Protein AF-A0A958J235-F1 (afdb_monomer_lite)

Sequence (281 aa):
LAIRQQQKKDGSVFDPARFWDSVGYFYATGTADQTLTDPFLATASMPGSSAAARDLSDLRSEIPQLIPENCTACGSCWINCPESALPVTVQDVASFIKTGIADCQQRGHSVIQLQRVADPLGKVAYRIFAADELREHRTLGSLLDAAFAQLVEKMNLTDDALATLQGEFAPLSEMVRHFPIVRTKTFFDDPQQQQKNSGMMFSLTVNPSSCSACGGCVRVCPENALEMVAQNEDIIASYRRNWQFSMSLPENSIEQMSTFVTEENPISNGYLMMNRRVYHS

Structure (mmCIF, N/CA/C/O backbone):
data_AF-A0A958J235-F1
#
_entry.id   AF-A0A958J235-F1
#
loop_
_atom_site.group_PDB
_atom_site.id
_atom_site.type_symbol
_atom_site.label_atom_id
_atom_site.label_alt_id
_atom_site.label_comp_id
_atom_site.label_asym_id
_atom_site.label_entity_id
_atom_site.label_seq_id
_atom_site.pdbx_PDB_ins_code
_atom_site.Cartn_x
_atom_site.Cartn_y
_atom_site.Cartn_z
_atom_site.occupancy
_atom_site.B_iso_or_equiv
_atom_site.auth_seq_id
_atom_site.auth_comp_id
_atom_site.auth_asym_id
_atom_site.auth_atom_id
_atom_site.pdbx_PDB_model_num
ATOM 1 N N . LEU A 1 1 ? -2.983 9.165 -15.838 1.00 42.09 1 LEU A N 1
ATOM 2 C CA . LEU A 1 1 ? -3.753 9.669 -14.667 1.00 42.09 1 LEU A CA 1
ATOM 3 C C . LEU A 1 1 ? -2.869 10.382 -13.634 1.00 42.09 1 LEU A C 1
ATOM 5 O O . LEU A 1 1 ? -3.321 11.392 -13.116 1.00 42.09 1 LEU A O 1
ATOM 9 N N . ALA A 1 2 ? -1.618 9.953 -13.408 1.00 39.62 2 ALA A N 1
ATOM 10 C CA . ALA A 1 2 ? -0.684 10.597 -12.468 1.00 39.62 2 ALA A CA 1
ATOM 11 C C . ALA A 1 2 ? -0.367 12.081 -12.783 1.00 39.62 2 ALA A C 1
ATOM 13 O O . ALA A 1 2 ? -0.471 12.922 -11.897 1.00 39.62 2 ALA A O 1
ATOM 14 N N . ILE A 1 3 ? -0.100 12.437 -14.050 1.00 41.09 3 ILE A N 1
ATOM 15 C CA . ILE A 1 3 ? 0.212 13.831 -14.448 1.00 41.09 3 ILE A CA 1
ATOM 16 C C . ILE A 1 3 ? -1.006 14.770 -14.347 1.00 41.09 3 ILE A C 1
ATOM 18 O O . ILE A 1 3 ? -0.854 15.959 -14.115 1.00 41.09 3 ILE A O 1
ATOM 22 N N . ARG A 1 4 ? -2.242 14.255 -14.445 1.00 41.81 4 ARG A N 1
ATOM 23 C CA . ARG A 1 4 ? -3.449 15.097 -14.303 1.00 41.81 4 ARG A CA 1
ATOM 24 C C . ARG A 1 4 ? -3.718 15.535 -12.862 1.00 41.81 4 ARG A C 1
ATOM 26 O O . ARG A 1 4 ? -4.418 16.520 -12.665 1.00 41.81 4 ARG A O 1
ATOM 33 N N . GLN A 1 5 ? -3.219 14.789 -11.876 1.00 43.72 5 GLN A N 1
ATOM 34 C CA . GLN A 1 5 ? -3.417 15.094 -10.454 1.00 43.72 5 GLN A CA 1
ATOM 35 C C . GLN A 1 5 ? -2.252 15.893 -9.856 1.00 43.72 5 GLN A C 1
ATOM 37 O O . GLN A 1 5 ? -2.429 16.554 -8.834 1.00 43.72 5 GLN A O 1
ATOM 42 N N . GLN A 1 6 ? -1.084 15.882 -10.502 1.00 47.59 6 GLN A N 1
ATOM 43 C CA . GLN A 1 6 ? 0.067 16.680 -10.108 1.00 47.59 6 GLN A CA 1
ATOM 44 C C . GLN A 1 6 ? 0.222 17.900 -11.026 1.00 47.59 6 GLN A C 1
ATOM 46 O O . GLN A 1 6 ? 0.601 17.774 -12.180 1.00 47.59 6 GLN A O 1
ATOM 51 N N . GLN A 1 7 ? 0.024 19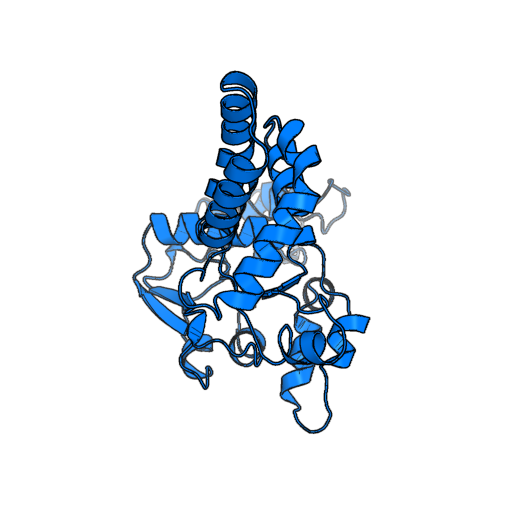.074 -10.423 1.00 50.25 7 GLN A N 1
ATOM 52 C CA . GLN A 1 7 ? 0.548 20.394 -10.804 1.00 50.25 7 GLN A CA 1
ATOM 53 C C . GLN A 1 7 ? -0.375 21.371 -11.553 1.00 50.25 7 GLN A C 1
ATOM 55 O O . GLN A 1 7 ? -0.928 21.129 -12.622 1.00 50.25 7 GLN A O 1
ATOM 60 N N . LYS A 1 8 ? -0.471 22.561 -10.940 1.00 49.56 8 LYS A N 1
ATOM 61 C CA . LYS A 1 8 ? -0.810 23.827 -11.592 1.00 49.56 8 LYS A CA 1
ATOM 62 C C . LYS A 1 8 ? 0.216 24.082 -12.696 1.00 49.56 8 LYS A C 1
ATOM 64 O O . LYS A 1 8 ? 1.406 23.965 -12.426 1.00 49.56 8 LYS A O 1
ATOM 69 N N . LYS A 1 9 ? -0.245 24.510 -13.874 1.00 55.16 9 LYS A N 1
ATOM 70 C CA . LYS A 1 9 ? 0.624 25.055 -14.925 1.00 55.16 9 LYS A CA 1
ATOM 71 C C . LYS A 1 9 ? 1.450 26.195 -14.332 1.00 55.16 9 LYS A C 1
ATOM 73 O O . LYS A 1 9 ? 0.879 27.217 -13.950 1.00 55.16 9 LYS A O 1
ATOM 78 N N . ASP A 1 10 ? 2.758 26.011 -14.217 1.00 62.66 10 ASP A N 1
ATOM 79 C CA . ASP A 1 10 ? 3.676 27.077 -13.804 1.00 62.66 10 ASP A CA 1
ATOM 80 C C . ASP A 1 10 ? 4.140 27.916 -15.007 1.00 62.66 10 ASP A C 1
ATOM 82 O O . ASP A 1 10 ? 4.728 28.983 -14.834 1.00 62.66 10 ASP A O 1
ATOM 86 N N . GLY A 1 11 ? 3.821 27.461 -16.228 1.00 61.00 11 GLY A N 1
ATOM 87 C CA . GLY A 1 11 ? 4.183 28.122 -17.479 1.00 61.00 11 GLY A CA 1
ATOM 88 C C . GLY A 1 11 ? 5.669 28.006 -17.818 1.00 61.00 11 GLY A C 1
ATOM 89 O O . GLY A 1 11 ? 6.125 28.649 -18.766 1.00 61.00 11 GLY A O 1
ATOM 90 N N . SER A 1 12 ? 6.425 27.209 -17.061 1.00 68.44 12 SER A N 1
ATOM 91 C CA . SER A 1 12 ? 7.841 26.992 -17.292 1.00 68.44 12 SER A CA 1
ATOM 92 C C . SER A 1 12 ? 8.077 26.083 -18.496 1.00 68.44 12 SER A C 1
ATOM 94 O O . SER A 1 12 ? 7.211 25.356 -18.988 1.00 68.44 12 SER A O 1
ATOM 96 N N . VAL A 1 13 ? 9.317 26.116 -18.969 1.00 63.47 13 VAL A N 1
ATOM 97 C CA . VAL A 1 13 ? 9.824 25.218 -20.007 1.00 63.47 13 VAL A CA 1
ATOM 98 C C . VAL A 1 13 ? 9.806 23.755 -19.516 1.00 63.47 13 VAL A C 1
ATOM 100 O O . VAL A 1 13 ? 9.759 22.846 -20.321 1.00 63.47 13 VAL A O 1
ATOM 103 N N . PHE A 1 14 ? 9.745 23.477 -18.214 1.00 72.38 14 PHE A N 1
ATOM 104 C CA . PHE A 1 14 ? 9.707 22.102 -17.698 1.00 72.38 14 PHE A CA 1
ATOM 105 C C . PHE A 1 14 ? 8.332 21.687 -17.162 1.00 72.38 14 PHE A C 1
ATOM 107 O O . PHE A 1 14 ? 8.253 20.693 -16.448 1.00 72.38 14 PHE A O 1
ATOM 114 N N . ASP A 1 15 ? 7.263 22.407 -17.532 1.00 76.31 15 ASP A N 1
ATOM 115 C CA . ASP A 1 15 ? 5.878 22.111 -17.145 1.00 76.31 15 ASP A CA 1
ATOM 116 C C . ASP A 1 15 ? 5.443 20.712 -17.654 1.00 76.31 15 ASP A C 1
ATOM 118 O O . ASP A 1 15 ? 5.223 20.527 -18.863 1.00 76.31 15 ASP A O 1
ATOM 122 N N . PRO A 1 16 ? 5.277 19.711 -16.763 1.00 75.75 16 PRO A N 1
ATOM 123 C CA . PRO A 1 16 ? 4.903 18.353 -17.155 1.00 75.75 16 PRO A CA 1
ATOM 124 C C . PRO A 1 16 ? 3.489 18.263 -17.737 1.00 75.75 16 PRO A C 1
ATOM 126 O O . PRO A 1 16 ? 3.231 17.405 -18.584 1.00 75.75 16 PRO A O 1
ATOM 129 N N . ALA A 1 17 ? 2.571 19.142 -17.315 1.00 78.06 17 ALA A N 1
ATOM 130 C CA . ALA A 1 17 ? 1.205 19.169 -17.826 1.00 78.06 17 ALA A CA 1
ATOM 131 C C . ALA A 1 17 ? 1.185 19.665 -19.275 1.00 78.06 17 ALA A C 1
ATOM 133 O O . ALA A 1 17 ? 0.523 19.066 -20.123 1.00 78.06 17 ALA A O 1
ATOM 134 N N . ARG A 1 18 ? 1.974 20.704 -19.587 1.00 79.50 18 ARG A N 1
ATOM 135 C CA . ARG A 1 18 ? 2.175 21.139 -20.976 1.00 79.50 18 ARG A CA 1
ATOM 136 C C . ARG A 1 18 ? 2.777 20.016 -21.821 1.00 79.50 18 ARG A C 1
ATOM 138 O O . ARG A 1 18 ? 2.236 19.731 -22.884 1.00 79.50 18 ARG A O 1
ATOM 145 N N . PHE A 1 19 ? 3.871 19.398 -21.364 1.00 82.12 19 PHE A N 1
ATOM 146 C CA . PHE A 1 19 ? 4.532 18.310 -22.096 1.00 82.12 19 PHE A CA 1
ATOM 147 C C . PHE A 1 19 ? 3.576 17.153 -22.393 1.00 82.12 19 PHE A C 1
ATOM 149 O O . PHE A 1 19 ? 3.593 16.594 -23.490 1.00 82.12 19 PHE A O 1
ATOM 156 N N . TRP A 1 20 ? 2.724 16.792 -21.431 1.00 83.81 20 TRP A N 1
ATOM 157 C CA . TRP A 1 20 ? 1.728 15.749 -21.633 1.00 83.81 20 TRP A CA 1
ATOM 158 C C . TRP A 1 20 ? 0.718 16.120 -22.721 1.00 83.81 20 TRP A C 1
ATOM 160 O O . TRP A 1 20 ? 0.468 15.309 -23.608 1.00 83.81 20 TRP A O 1
ATOM 170 N N . ASP A 1 21 ? 0.183 17.340 -22.689 1.00 83.06 21 ASP A N 1
ATOM 171 C CA . ASP A 1 21 ? -0.810 17.798 -23.664 1.00 83.06 21 ASP A CA 1
ATOM 172 C C . ASP A 1 21 ? -0.223 17.949 -25.082 1.00 83.06 21 ASP A C 1
ATOM 174 O O . ASP A 1 21 ? -0.936 17.732 -26.060 1.00 83.06 21 ASP A O 1
ATOM 178 N N . SER A 1 22 ? 1.060 18.314 -25.216 1.00 81.25 22 SER A N 1
ATOM 179 C CA . SER A 1 22 ? 1.685 18.575 -26.521 1.00 81.25 22 SER A CA 1
ATOM 180 C C . SER A 1 22 ? 2.449 17.396 -27.119 1.00 81.25 22 SER A C 1
ATOM 182 O O . SER A 1 22 ? 2.531 17.319 -28.339 1.00 81.25 22 SER A O 1
ATOM 184 N N . VAL A 1 23 ? 3.011 16.499 -26.301 1.00 85.19 23 VAL A N 1
ATOM 185 C CA . VAL A 1 23 ? 3.867 15.382 -26.748 1.00 85.19 23 VAL A CA 1
ATOM 186 C C . VAL A 1 23 ? 3.408 14.058 -26.137 1.00 85.19 23 VAL A C 1
ATOM 188 O O . VAL A 1 23 ? 3.125 13.104 -26.859 1.00 85.19 23 VAL A O 1
ATOM 191 N N . GLY A 1 24 ? 3.308 13.987 -24.806 1.00 85.06 24 GLY A N 1
ATOM 192 C CA . GLY A 1 24 ? 3.089 12.727 -24.086 1.00 85.06 24 GLY A CA 1
ATOM 193 C C . GLY A 1 24 ? 1.808 11.990 -24.487 1.00 85.06 24 GLY A C 1
ATOM 194 O O . GLY A 1 24 ? 1.837 10.773 -24.669 1.00 85.06 24 GLY A O 1
ATOM 195 N N . TYR A 1 25 ? 0.709 12.720 -24.692 1.00 86.88 25 TYR A N 1
ATOM 196 C CA . TYR A 1 25 ? -0.569 12.168 -25.138 1.00 86.88 25 TYR A CA 1
ATOM 197 C C . TYR A 1 25 ? -0.441 11.454 -26.486 1.00 86.88 25 TYR A C 1
ATOM 199 O O . TYR A 1 25 ? -0.826 10.293 -26.585 1.00 86.88 25 TYR A O 1
ATOM 207 N N . PHE A 1 26 ? 0.164 12.102 -27.487 1.00 88.81 26 PHE A N 1
ATOM 208 C CA . PHE A 1 26 ? 0.307 11.545 -28.834 1.00 88.81 26 PHE A CA 1
ATOM 209 C C . PHE A 1 26 ? 1.171 10.282 -28.858 1.00 88.81 26 PHE A C 1
ATOM 211 O O . PHE A 1 26 ? 0.863 9.336 -29.580 1.00 88.81 26 PHE A O 1
ATOM 218 N N . TYR A 1 27 ? 2.222 10.228 -28.035 1.00 86.12 27 TYR A N 1
ATOM 219 C CA . TYR A 1 27 ? 3.007 9.006 -27.853 1.00 86.12 27 TYR A CA 1
ATOM 220 C C . TYR A 1 27 ? 2.188 7.898 -27.184 1.00 86.12 27 TYR A C 1
ATOM 222 O O . TYR A 1 27 ? 2.224 6.755 -27.636 1.00 86.12 27 TYR A O 1
ATOM 230 N N . ALA A 1 28 ? 1.426 8.226 -26.139 1.00 83.44 28 ALA A N 1
ATOM 231 C CA . ALA A 1 28 ? 0.604 7.258 -25.419 1.00 83.44 28 ALA A CA 1
ATOM 232 C C . ALA A 1 28 ? -0.548 6.692 -26.270 1.00 83.44 28 ALA A C 1
ATOM 234 O O . ALA A 1 28 ? -0.940 5.546 -26.073 1.00 83.44 28 ALA A O 1
ATOM 235 N N . THR A 1 29 ? -1.076 7.466 -27.222 1.00 87.19 29 THR A N 1
ATOM 236 C CA . THR A 1 29 ? -2.149 7.039 -28.137 1.00 87.19 29 THR A CA 1
ATOM 237 C C . THR A 1 29 ? -1.646 6.462 -29.460 1.00 87.19 29 THR A C 1
ATOM 239 O O . THR A 1 29 ? -2.461 6.099 -30.304 1.00 87.19 29 THR A O 1
ATOM 242 N N . GLY A 1 30 ? -0.327 6.365 -29.666 1.00 87.00 30 GLY A N 1
ATOM 243 C CA . GLY A 1 30 ? 0.259 5.824 -30.899 1.00 87.00 30 GLY A CA 1
ATOM 244 C C . GLY A 1 30 ? 0.139 6.744 -32.122 1.00 87.00 30 GLY A C 1
ATOM 245 O O . GLY A 1 30 ? 0.273 6.277 -33.247 1.00 87.00 30 GLY A O 1
ATOM 246 N N . THR A 1 31 ? -0.094 8.040 -31.914 1.00 90.62 31 THR A N 1
ATOM 247 C CA . THR A 1 31 ? -0.263 9.077 -32.950 1.00 90.62 31 THR A CA 1
ATOM 248 C C . THR A 1 31 ? 0.874 10.100 -32.900 1.00 90.62 31 THR A C 1
ATOM 250 O O . THR A 1 31 ? 0.657 11.304 -33.030 1.00 90.62 31 THR A O 1
ATOM 253 N N . ALA A 1 32 ? 2.098 9.638 -32.625 1.00 87.44 32 ALA A N 1
ATOM 254 C CA . ALA A 1 32 ? 3.270 10.497 -32.433 1.00 87.44 32 ALA A CA 1
ATOM 255 C C . ALA A 1 32 ? 3.645 11.306 -33.692 1.00 87.44 32 ALA A C 1
ATOM 257 O O . ALA A 1 32 ? 4.274 12.356 -33.581 1.00 87.44 32 ALA A O 1
ATOM 258 N N . ASP A 1 33 ? 3.222 10.866 -34.877 1.00 88.88 33 ASP A N 1
ATOM 259 C CA . ASP A 1 33 ? 3.345 11.587 -36.149 1.00 88.88 33 ASP A CA 1
ATOM 260 C C . ASP A 1 33 ? 2.529 12.891 -36.190 1.00 88.88 33 ASP A C 1
ATOM 262 O O . ASP A 1 33 ? 2.849 13.796 -36.956 1.00 88.88 33 ASP A O 1
ATOM 266 N N . GLN A 1 34 ? 1.511 13.013 -35.332 1.00 88.12 34 GLN A N 1
ATOM 267 C CA . GLN A 1 34 ? 0.681 14.213 -35.194 1.00 88.12 34 GLN A CA 1
ATOM 268 C C . GLN A 1 34 ? 1.279 15.252 -34.239 1.00 88.12 34 GLN A C 1
ATOM 270 O O . GLN A 1 34 ? 0.689 16.315 -34.030 1.00 88.12 34 GLN A O 1
ATOM 275 N N . THR A 1 35 ? 2.438 14.961 -33.643 1.00 85.25 35 THR A N 1
ATOM 276 C CA . THR A 1 35 ? 3.081 15.883 -32.709 1.00 85.25 35 THR A CA 1
ATOM 277 C C . THR A 1 35 ? 3.539 17.136 -33.450 1.00 85.25 35 THR A C 1
ATOM 279 O O . THR A 1 35 ? 4.277 17.065 -34.434 1.00 85.25 35 THR A O 1
ATOM 282 N N . LEU A 1 36 ? 3.098 18.303 -32.981 1.00 82.69 36 LEU A N 1
ATOM 283 C CA . LEU A 1 36 ? 3.479 19.578 -33.580 1.00 82.69 36 LEU A CA 1
ATOM 284 C C . LEU A 1 36 ? 4.971 19.848 -33.381 1.00 82.69 36 LEU A C 1
ATOM 286 O O . LEU A 1 36 ? 5.581 19.387 -32.415 1.00 82.69 36 LEU A O 1
ATOM 290 N N . THR A 1 37 ? 5.551 20.656 -34.271 1.00 81.31 37 THR A N 1
ATOM 291 C CA . THR A 1 37 ? 6.882 21.216 -34.036 1.00 81.31 37 THR A CA 1
ATOM 292 C C . THR A 1 37 ? 6.850 22.006 -32.735 1.00 81.31 37 THR A C 1
ATOM 294 O O . THR A 1 37 ? 6.221 23.059 -32.642 1.00 81.31 37 THR A O 1
ATOM 297 N N . ASP A 1 38 ? 7.525 21.475 -31.728 1.00 76.44 38 ASP A N 1
ATOM 298 C CA . ASP A 1 38 ? 7.600 22.054 -30.400 1.00 76.44 38 ASP A CA 1
ATOM 299 C C . ASP A 1 38 ? 9.085 22.253 -30.024 1.00 76.44 38 ASP A C 1
ATOM 301 O O . ASP A 1 38 ? 9.931 21.427 -30.392 1.00 76.44 38 ASP A O 1
ATOM 305 N N . PRO A 1 39 ? 9.437 23.353 -29.323 1.00 75.25 39 PRO A N 1
ATOM 306 C CA . PRO A 1 39 ? 10.814 23.633 -28.924 1.00 75.25 39 PRO A CA 1
ATOM 307 C C . PRO A 1 39 ? 11.516 22.480 -28.190 1.00 75.25 39 PRO A C 1
ATOM 309 O O . PRO A 1 39 ? 12.710 22.302 -28.393 1.00 75.25 39 PRO A O 1
ATOM 312 N N . PHE A 1 40 ? 10.802 21.670 -27.402 1.00 75.00 40 PHE A N 1
ATOM 313 C CA . PHE A 1 40 ? 11.339 20.515 -26.675 1.00 75.00 40 PHE A CA 1
ATOM 314 C C . PHE A 1 40 ? 11.786 19.396 -27.596 1.00 75.00 40 PHE A C 1
ATOM 316 O O . PHE A 1 40 ? 12.852 18.818 -27.390 1.00 75.00 40 PHE A O 1
ATOM 323 N N . LEU A 1 41 ? 10.992 19.111 -28.629 1.00 77.25 41 LEU A N 1
ATOM 324 C CA . LEU A 1 41 ? 11.370 18.144 -29.655 1.00 77.25 41 LEU A CA 1
ATOM 325 C C . LEU A 1 41 ? 12.569 18.651 -30.457 1.00 77.25 41 LEU A C 1
ATOM 327 O O . LEU A 1 41 ? 13.479 17.877 -30.745 1.00 77.25 41 LEU A O 1
ATOM 331 N N . ALA A 1 42 ? 12.607 19.952 -30.762 1.00 82.69 42 ALA A N 1
ATOM 332 C CA . ALA A 1 42 ? 13.721 20.564 -31.483 1.00 82.69 42 ALA A CA 1
ATOM 333 C C . ALA A 1 42 ? 15.036 20.553 -30.679 1.00 82.69 42 ALA A C 1
ATOM 335 O O . ALA A 1 42 ? 16.108 20.429 -31.269 1.00 82.69 42 ALA A O 1
ATOM 336 N N . THR A 1 43 ? 14.971 20.662 -29.348 1.00 84.50 43 THR A N 1
ATOM 337 C CA . THR A 1 43 ? 16.145 20.663 -28.455 1.00 84.50 43 THR A CA 1
ATOM 338 C C . THR A 1 43 ? 16.383 19.332 -27.738 1.00 84.50 43 THR A C 1
ATOM 340 O O . THR A 1 43 ? 17.232 19.274 -26.848 1.00 84.50 43 THR A O 1
ATOM 343 N N . ALA A 1 44 ? 15.635 18.277 -28.079 1.00 83.44 44 ALA A N 1
ATOM 344 C CA . ALA A 1 44 ? 15.664 16.973 -27.407 1.00 83.44 44 ALA A CA 1
ATOM 345 C C . ALA A 1 44 ? 15.578 17.067 -25.865 1.00 83.44 44 ALA A C 1
ATOM 347 O O . ALA A 1 44 ? 16.239 16.330 -25.135 1.00 83.44 44 ALA A O 1
ATOM 348 N N . SER A 1 45 ? 14.787 18.015 -25.359 1.00 81.94 45 SER A N 1
ATOM 349 C CA . SER A 1 45 ? 14.619 18.271 -23.926 1.00 81.94 45 SER A CA 1
ATOM 350 C C . SER A 1 45 ? 13.348 17.595 -23.407 1.00 81.94 45 SER A C 1
ATOM 352 O O . SER A 1 45 ? 12.310 17.661 -24.057 1.00 81.94 45 SER A O 1
ATOM 354 N N . MET A 1 46 ? 13.399 16.968 -22.228 1.00 81.38 46 MET A N 1
ATOM 355 C CA . MET A 1 46 ? 12.225 16.367 -21.578 1.00 81.38 46 MET A CA 1
ATOM 356 C C . MET A 1 46 ? 12.117 16.825 -20.122 1.00 81.38 46 MET A C 1
ATOM 358 O O . MET A 1 46 ? 13.148 16.945 -19.455 1.00 81.38 46 MET A O 1
ATOM 362 N N . PRO A 1 47 ? 10.899 17.058 -19.600 1.00 81.75 47 PRO A N 1
ATOM 363 C CA . PRO A 1 47 ? 10.729 17.353 -18.189 1.00 81.75 47 PRO A CA 1
ATOM 364 C C . PRO A 1 47 ? 11.081 16.130 -17.336 1.00 81.75 47 PRO A C 1
ATOM 366 O O . PRO A 1 47 ? 10.863 14.973 -17.730 1.00 81.75 47 PRO A O 1
ATOM 369 N N . GLY A 1 48 ? 11.596 16.407 -16.137 1.00 81.06 48 GLY A N 1
ATOM 370 C CA . GLY A 1 48 ? 11.739 15.401 -15.090 1.00 81.06 48 GLY A CA 1
ATOM 371 C C . GLY A 1 48 ? 10.400 14.716 -14.806 1.00 81.06 48 GLY A C 1
ATOM 372 O O . GLY A 1 48 ? 9.333 15.293 -15.016 1.00 81.06 48 GLY A O 1
ATOM 373 N N . SER A 1 49 ? 10.453 13.459 -14.368 1.00 78.06 49 SER A N 1
ATOM 374 C CA . SER A 1 49 ? 9.266 12.643 -14.055 1.00 78.06 49 SER A CA 1
ATOM 375 C C . SER A 1 49 ? 8.335 12.321 -15.237 1.00 78.06 49 SER A C 1
ATOM 377 O O . SER A 1 49 ? 7.287 11.714 -15.029 1.00 78.06 49 SER A O 1
ATOM 379 N N . SER A 1 50 ? 8.714 12.621 -16.485 1.00 79.81 50 SER A N 1
ATOM 380 C CA . SER A 1 50 ? 7.941 12.257 -17.691 1.00 79.81 50 SER A CA 1
ATOM 381 C C . SER A 1 50 ? 7.651 10.751 -17.810 1.00 79.81 50 SER A C 1
ATOM 383 O O . SER A 1 50 ? 6.594 10.362 -18.310 1.00 79.81 50 SER A O 1
ATOM 385 N N . ALA A 1 51 ? 8.528 9.893 -17.274 1.00 82.38 51 ALA A N 1
ATOM 386 C CA . ALA A 1 51 ? 8.322 8.444 -17.214 1.00 82.38 51 ALA A CA 1
ATOM 387 C C . ALA A 1 51 ? 7.097 8.024 -16.375 1.00 82.38 51 ALA A C 1
ATOM 389 O O . ALA A 1 51 ? 6.516 6.975 -16.642 1.00 82.38 51 ALA A O 1
ATOM 390 N N . ALA A 1 52 ? 6.643 8.849 -15.420 1.00 79.25 52 ALA A N 1
ATOM 391 C CA . ALA A 1 52 ? 5.481 8.559 -14.570 1.00 79.25 52 ALA A CA 1
ATOM 392 C C . ALA A 1 52 ? 4.154 8.468 -15.349 1.00 79.25 52 ALA A C 1
ATOM 394 O O . ALA A 1 52 ? 3.138 8.017 -14.818 1.00 79.25 52 ALA A O 1
ATOM 395 N N . ALA A 1 53 ? 4.145 8.927 -16.601 1.00 77.00 53 ALA A N 1
ATOM 396 C CA . ALA A 1 53 ? 2.989 8.858 -17.482 1.00 77.00 53 ALA A CA 1
ATOM 397 C C . ALA A 1 53 ? 2.860 7.522 -18.225 1.00 77.00 53 ALA A C 1
ATOM 399 O O . ALA A 1 53 ? 1.798 7.235 -18.779 1.00 77.00 53 ALA A O 1
ATOM 400 N N . ARG A 1 54 ? 3.938 6.733 -18.269 1.00 83.56 54 ARG A N 1
ATOM 401 C CA . ARG A 1 54 ? 3.973 5.457 -18.975 1.00 83.56 54 ARG A CA 1
ATOM 402 C C . ARG A 1 54 ? 3.234 4.402 -18.156 1.00 83.56 54 ARG A C 1
ATOM 404 O O . ARG A 1 54 ? 3.501 4.244 -16.970 1.00 83.56 54 ARG A O 1
ATOM 411 N N . ASP A 1 55 ? 2.324 3.680 -18.803 1.00 88.69 55 ASP A N 1
ATOM 412 C CA . ASP A 1 55 ? 1.644 2.530 -18.212 1.00 88.69 55 ASP A CA 1
ATOM 413 C C . ASP A 1 55 ? 2.212 1.239 -18.821 1.00 88.69 55 ASP A C 1
ATOM 415 O O . ASP A 1 55 ? 2.108 1.010 -20.024 1.00 88.69 55 ASP A O 1
ATOM 419 N N . LEU A 1 56 ? 2.872 0.423 -17.998 1.00 91.31 56 LEU A N 1
ATOM 420 C CA . LEU A 1 56 ? 3.439 -0.871 -18.380 1.00 91.31 56 LEU A CA 1
ATOM 421 C C . LEU A 1 56 ? 2.450 -2.030 -18.215 1.00 91.31 56 LEU A C 1
ATOM 423 O O . LEU A 1 56 ? 2.796 -3.156 -18.571 1.00 91.31 56 LEU A O 1
ATOM 427 N N . SER A 1 57 ? 1.251 -1.798 -17.667 1.00 91.12 57 SER A N 1
ATOM 428 C CA . SER A 1 57 ? 0.304 -2.882 -17.377 1.00 91.12 57 SER A CA 1
ATOM 429 C C . SER A 1 57 ? -0.084 -3.678 -18.623 1.00 91.12 57 SER A C 1
ATOM 431 O O . SER A 1 57 ? -0.192 -4.897 -18.531 1.00 91.12 57 SER A O 1
ATOM 433 N N . ASP A 1 58 ? -0.146 -3.045 -19.794 1.00 89.19 58 ASP A N 1
ATOM 434 C CA . ASP A 1 58 ? -0.481 -3.711 -21.060 1.00 89.19 58 ASP A CA 1
ATOM 435 C C . ASP A 1 58 ? 0.698 -4.484 -21.693 1.00 89.19 58 ASP A C 1
ATOM 437 O O . ASP A 1 58 ? 0.516 -5.201 -22.674 1.00 89.19 58 ASP A O 1
ATOM 441 N N . LEU A 1 59 ? 1.920 -4.357 -21.156 1.00 91.00 59 LEU A N 1
ATOM 442 C CA . LEU A 1 59 ? 3.146 -4.922 -21.749 1.00 91.00 59 LEU A CA 1
ATOM 443 C C . LEU A 1 59 ? 3.605 -6.243 -21.118 1.00 91.00 59 LEU A C 1
ATOM 445 O O . LEU A 1 59 ? 4.642 -6.785 -21.500 1.00 91.00 59 LEU A O 1
ATOM 449 N N . ARG A 1 60 ? 2.869 -6.754 -20.132 1.00 93.94 60 ARG A N 1
ATOM 450 C CA . ARG A 1 60 ? 3.221 -7.965 -19.378 1.00 93.94 60 ARG A CA 1
ATOM 451 C C . ARG A 1 60 ? 2.028 -8.913 -19.279 1.00 93.94 60 ARG A C 1
ATOM 453 O O . ARG A 1 60 ? 0.936 -8.605 -19.740 1.00 93.94 60 ARG A O 1
ATOM 460 N N . SER A 1 61 ? 2.232 -10.092 -18.704 1.00 94.56 61 SER A N 1
ATOM 461 C CA . SER A 1 61 ? 1.157 -11.077 -18.472 1.00 94.56 61 SER A CA 1
ATOM 462 C C . SER A 1 61 ? 1.053 -11.505 -17.011 1.00 94.56 61 SER A C 1
ATOM 464 O O . SER A 1 61 ? 0.067 -12.120 -16.619 1.00 94.56 61 SER A O 1
ATOM 466 N N . GLU A 1 62 ? 2.032 -11.131 -16.193 1.00 97.06 62 GLU A N 1
ATOM 467 C CA . GLU A 1 62 ? 2.090 -11.460 -14.774 1.00 97.06 62 GLU A CA 1
ATOM 468 C C . GLU A 1 62 ? 2.346 -10.202 -13.939 1.00 97.06 62 GLU A C 1
ATOM 470 O O . GLU A 1 62 ? 2.749 -9.153 -14.457 1.00 97.06 62 GLU A O 1
ATOM 475 N N . ILE A 1 63 ? 2.093 -10.294 -12.639 1.00 97.06 63 ILE A N 1
ATOM 476 C CA . ILE A 1 63 ? 2.359 -9.246 -11.655 1.00 97.06 63 ILE A CA 1
ATOM 477 C C . ILE A 1 63 ? 2.697 -9.890 -10.305 1.00 97.06 63 ILE A C 1
ATOM 479 O O . ILE A 1 63 ? 2.134 -10.940 -9.997 1.00 97.06 63 ILE A O 1
ATOM 483 N N . PRO A 1 64 ? 3.606 -9.321 -9.493 1.00 97.50 64 PRO A N 1
ATOM 484 C CA . PRO A 1 64 ? 3.842 -9.849 -8.157 1.00 97.50 64 PRO A CA 1
ATOM 485 C C . PRO A 1 64 ? 2.627 -9.608 -7.251 1.00 97.50 64 PRO A C 1
ATOM 487 O O . PRO A 1 64 ? 2.088 -8.503 -7.224 1.00 97.50 64 PRO A O 1
ATOM 490 N N . GLN A 1 65 ? 2.246 -10.618 -6.476 1.00 96.69 65 GLN A N 1
ATOM 491 C CA . GLN A 1 65 ? 1.224 -10.565 -5.439 1.00 96.69 65 GLN A CA 1
ATOM 492 C C . GLN A 1 65 ? 1.856 -10.783 -4.067 1.00 96.69 65 GLN A C 1
ATOM 494 O O . GLN A 1 65 ? 2.657 -11.695 -3.885 1.00 96.69 65 GLN A O 1
ATOM 499 N N . LEU A 1 66 ? 1.497 -9.928 -3.105 1.00 97.06 66 LEU A N 1
ATOM 500 C CA . LEU A 1 66 ? 1.923 -10.050 -1.712 1.00 97.06 66 LEU A CA 1
ATOM 501 C C . LEU A 1 66 ? 1.125 -11.144 -0.996 1.00 97.06 66 LEU A C 1
ATOM 503 O O . LEU A 1 66 ? -0.102 -11.168 -1.087 1.00 97.06 66 LEU A O 1
ATOM 507 N N . ILE 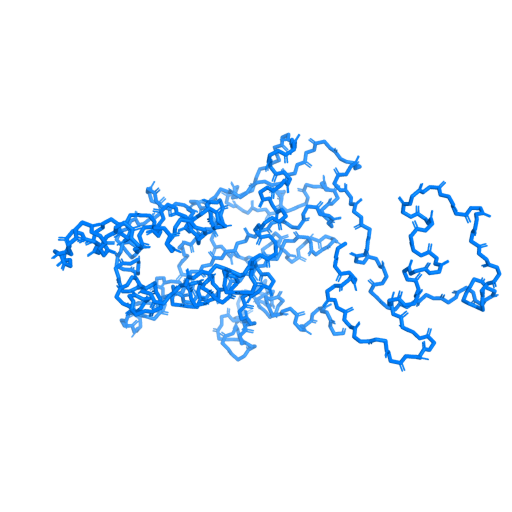A 1 67 ? 1.837 -11.960 -0.223 1.00 95.88 67 ILE A N 1
ATOM 508 C CA . ILE A 1 67 ? 1.324 -12.909 0.767 1.00 95.88 67 ILE A CA 1
ATOM 509 C C . ILE A 1 67 ? 1.603 -12.295 2.152 1.00 95.88 67 ILE A C 1
ATOM 511 O O . ILE A 1 67 ? 2.746 -12.355 2.623 1.00 95.88 67 ILE A O 1
ATOM 515 N N . PRO A 1 68 ? 0.620 -11.617 2.779 1.00 95.31 68 PRO A N 1
ATOM 516 C CA . PRO A 1 68 ? 0.844 -10.820 3.987 1.00 95.31 68 PRO A CA 1
ATOM 517 C C . PRO A 1 68 ? 1.427 -11.603 5.166 1.00 95.31 68 PRO A C 1
ATOM 519 O O . PRO A 1 68 ? 2.226 -11.054 5.917 1.00 95.31 68 PRO A O 1
ATOM 522 N N . GLU A 1 69 ? 1.088 -12.883 5.296 1.00 93.00 69 GLU A N 1
ATOM 523 C CA . GLU A 1 69 ? 1.478 -13.753 6.417 1.00 93.00 69 GLU A CA 1
ATOM 524 C C . GLU A 1 69 ? 2.985 -13.991 6.467 1.00 93.00 69 GLU A C 1
ATOM 526 O O . GLU A 1 69 ? 3.568 -14.125 7.539 1.00 93.00 69 GLU A O 1
ATOM 531 N N . ASN A 1 70 ? 3.612 -14.033 5.295 1.00 95.44 70 ASN A N 1
ATOM 532 C CA . ASN A 1 70 ? 5.035 -14.309 5.150 1.00 95.44 70 ASN A CA 1
ATOM 533 C C . ASN A 1 70 ? 5.870 -13.021 5.216 1.00 95.44 70 ASN A C 1
ATOM 535 O O . ASN A 1 70 ? 7.098 -13.060 5.270 1.00 95.44 70 ASN A O 1
ATOM 539 N N . CYS A 1 71 ? 5.239 -11.847 5.138 1.00 96.00 71 CYS A N 1
ATOM 540 C CA . CYS A 1 71 ? 5.958 -10.594 4.979 1.00 96.00 71 CYS A CA 1
ATOM 541 C C . CYS A 1 71 ? 6.543 -10.105 6.311 1.00 96.00 71 CYS A C 1
ATOM 543 O O . CYS A 1 71 ? 5.828 -9.707 7.223 1.00 96.00 71 CYS A O 1
ATOM 545 N N . THR A 1 72 ? 7.871 -10.032 6.391 1.00 94.44 72 THR A N 1
ATOM 546 C CA . THR A 1 72 ? 8.591 -9.488 7.559 1.00 94.44 72 THR A CA 1
ATOM 547 C C . THR A 1 72 ? 8.899 -7.994 7.449 1.00 94.44 72 THR A C 1
ATOM 549 O O . THR A 1 72 ? 9.462 -7.417 8.374 1.00 94.44 72 THR A O 1
ATOM 552 N N . ALA A 1 73 ? 8.551 -7.369 6.317 1.00 94.75 73 ALA A N 1
ATOM 553 C CA . ALA A 1 73 ? 8.940 -6.009 5.941 1.00 94.75 73 ALA A CA 1
ATOM 554 C C . ALA A 1 73 ? 10.458 -5.739 6.001 1.00 94.75 73 ALA A C 1
ATOM 556 O O . ALA A 1 73 ? 10.886 -4.645 6.347 1.00 94.75 73 ALA A O 1
ATOM 557 N N . CYS A 1 74 ? 11.279 -6.714 5.598 1.00 93.38 74 CYS A N 1
ATOM 558 C CA . CYS A 1 74 ? 12.745 -6.611 5.615 1.00 93.38 74 CYS A CA 1
ATOM 559 C C . CYS A 1 74 ? 13.357 -5.614 4.610 1.00 93.38 74 CYS A C 1
ATOM 561 O O . CYS A 1 74 ? 14.542 -5.302 4.692 1.00 93.38 74 CYS A O 1
ATOM 563 N N . GLY A 1 75 ? 12.591 -5.160 3.618 1.00 92.94 75 GLY A N 1
ATOM 564 C CA . GLY A 1 75 ? 13.037 -4.186 2.622 1.00 92.94 75 GLY A CA 1
ATOM 565 C C . GLY A 1 75 ? 13.649 -4.724 1.341 1.00 92.94 75 GLY A C 1
ATOM 566 O O . GLY A 1 75 ? 13.671 -4.006 0.342 1.00 92.94 75 GLY A O 1
ATOM 567 N N . SER A 1 76 ? 14.060 -5.991 1.295 1.00 93.88 76 SER A N 1
ATOM 568 C CA . SER A 1 76 ? 14.776 -6.547 0.140 1.00 93.88 76 SER A CA 1
ATOM 569 C C . SER A 1 76 ? 14.042 -6.351 -1.191 1.00 93.88 76 SER A C 1
ATOM 571 O O . SER A 1 76 ? 14.677 -6.027 -2.193 1.00 93.88 76 SER A O 1
ATOM 573 N N . CYS A 1 77 ? 12.716 -6.505 -1.222 1.00 95.19 77 CYS A N 1
ATOM 574 C CA . CYS A 1 77 ? 11.943 -6.442 -2.461 1.00 95.19 77 CYS A CA 1
ATOM 575 C C . CYS A 1 77 ? 11.814 -5.029 -3.049 1.00 95.19 77 CYS A C 1
ATOM 577 O O . CYS A 1 77 ? 11.985 -4.881 -4.259 1.00 95.19 77 CYS A O 1
ATOM 579 N N . TRP A 1 78 ? 11.539 -3.999 -2.239 1.00 92.44 78 TRP A N 1
ATOM 580 C CA . TRP A 1 78 ? 11.395 -2.630 -2.755 1.00 92.44 78 TRP A CA 1
ATOM 581 C C . TRP A 1 78 ? 12.743 -1.950 -2.997 1.00 92.44 78 TRP A C 1
ATOM 583 O O . TRP A 1 78 ? 12.865 -1.214 -3.969 1.00 92.44 78 TRP A O 1
ATOM 593 N N . ILE A 1 79 ? 13.772 -2.267 -2.201 1.00 91.75 79 ILE A N 1
ATOM 594 C CA . ILE A 1 79 ? 15.144 -1.764 -2.404 1.00 91.75 79 ILE A CA 1
ATOM 595 C C . ILE A 1 79 ? 15.712 -2.224 -3.753 1.00 91.75 79 ILE A C 1
ATOM 597 O O . ILE A 1 79 ? 16.397 -1.466 -4.430 1.00 91.75 79 ILE A O 1
ATOM 601 N N . ASN A 1 80 ? 15.427 -3.467 -4.150 1.00 92.50 80 ASN A N 1
ATOM 602 C CA . ASN A 1 80 ? 15.948 -4.058 -5.385 1.00 92.50 80 ASN A CA 1
ATOM 603 C C . ASN A 1 80 ? 14.983 -3.925 -6.575 1.00 92.50 80 ASN A C 1
ATOM 605 O O . ASN A 1 80 ? 15.200 -4.556 -7.612 1.00 92.50 80 ASN A O 1
ATOM 609 N N . CYS A 1 81 ? 13.896 -3.159 -6.447 1.00 93.88 81 CYS A N 1
ATOM 610 C CA . CYS A 1 81 ? 12.964 -2.960 -7.550 1.00 93.88 81 CYS A CA 1
ATOM 611 C C . CYS A 1 81 ? 13.558 -1.963 -8.562 1.00 93.88 81 CYS A C 1
ATOM 613 O O . CYS A 1 81 ? 13.702 -0.793 -8.219 1.00 93.88 81 CYS A O 1
ATOM 615 N N . PRO A 1 82 ? 13.846 -2.367 -9.815 1.00 93.62 82 PRO A N 1
ATOM 616 C CA . PRO A 1 82 ? 14.460 -1.464 -10.793 1.00 93.62 82 PRO A CA 1
ATOM 617 C C . PRO A 1 82 ? 13.522 -0.340 -11.263 1.00 93.62 82 PRO A C 1
ATOM 619 O O . PRO A 1 82 ? 13.987 0.644 -11.822 1.00 93.62 82 PRO A O 1
ATOM 622 N N . GLU A 1 83 ? 12.214 -0.485 -11.033 1.00 91.81 83 GLU A N 1
ATOM 623 C CA . GLU A 1 83 ? 11.176 0.466 -11.459 1.00 91.81 83 GLU A CA 1
ATOM 624 C C . GLU A 1 83 ? 10.580 1.273 -10.292 1.00 91.81 83 GLU A C 1
ATOM 626 O O . GLU A 1 83 ? 9.643 2.045 -10.496 1.00 91.81 83 GLU A O 1
ATOM 631 N N . SER A 1 84 ? 11.022 1.034 -9.049 1.00 90.31 84 SER A N 1
ATOM 632 C CA . SER A 1 84 ? 10.383 1.582 -7.836 1.00 90.31 84 SER A CA 1
ATOM 633 C C . SER A 1 84 ? 8.863 1.332 -7.776 1.00 90.31 84 SER A C 1
ATOM 635 O O . SER A 1 84 ? 8.085 2.139 -7.272 1.00 90.31 84 SER A O 1
ATOM 637 N N . ALA A 1 85 ? 8.421 0.183 -8.295 1.00 93.06 85 ALA A N 1
ATOM 638 C CA . ALA A 1 85 ? 7.008 -0.164 -8.448 1.00 93.06 85 ALA A CA 1
ATOM 639 C C . ALA A 1 85 ? 6.368 -0.779 -7.189 1.00 93.06 85 ALA A C 1
ATOM 641 O O . ALA A 1 85 ? 5.214 -1.203 -7.247 1.00 93.06 85 ALA A O 1
ATOM 642 N N . LEU A 1 86 ? 7.106 -0.858 -6.078 1.00 93.38 86 LEU A N 1
ATOM 643 C CA . LEU A 1 86 ? 6.677 -1.456 -4.809 1.00 93.38 86 LEU A CA 1
ATOM 644 C C . LEU A 1 86 ? 6.625 -0.402 -3.700 1.00 93.38 86 LEU A C 1
ATOM 646 O O . LEU A 1 86 ? 7.504 -0.360 -2.839 1.00 93.38 86 LEU A O 1
ATOM 650 N N . PRO A 1 87 ? 5.632 0.490 -3.731 1.00 90.12 87 PRO A N 1
ATOM 651 C CA . PRO A 1 87 ? 5.433 1.456 -2.667 1.00 90.12 87 PRO A CA 1
ATOM 652 C C . PRO A 1 87 ? 5.057 0.783 -1.350 1.00 90.12 87 PRO A C 1
ATOM 654 O O . PRO A 1 87 ? 4.252 -0.154 -1.292 1.00 90.12 87 PRO A O 1
ATOM 657 N N . VAL A 1 88 ? 5.622 1.327 -0.281 1.00 92.94 88 VAL A N 1
ATOM 658 C CA . VAL A 1 88 ? 5.452 0.828 1.077 1.00 92.94 88 VAL A CA 1
ATOM 659 C C . VAL A 1 88 ? 5.073 1.951 2.025 1.00 92.94 88 VAL A C 1
ATOM 661 O O . VAL A 1 88 ? 5.478 3.101 1.853 1.00 92.94 88 VAL A O 1
ATOM 664 N N . THR A 1 89 ? 4.289 1.620 3.042 1.00 93.31 89 THR A N 1
ATOM 665 C CA . THR A 1 89 ? 3.845 2.582 4.050 1.00 93.31 89 THR A CA 1
ATOM 666 C C . THR A 1 89 ? 3.712 1.933 5.418 1.00 93.31 89 THR A C 1
ATOM 668 O O . THR A 1 89 ? 3.376 0.752 5.519 1.00 93.31 89 THR A O 1
ATOM 671 N N . VAL A 1 90 ? 4.005 2.702 6.467 1.00 94.50 90 VAL A N 1
ATOM 672 C CA . VAL A 1 90 ? 3.854 2.297 7.866 1.00 94.50 90 VAL A CA 1
ATOM 673 C C . VAL A 1 90 ? 3.034 3.362 8.564 1.00 94.50 90 VAL A C 1
ATOM 675 O O . VAL A 1 90 ? 3.477 4.496 8.707 1.00 94.50 90 VAL A O 1
ATOM 678 N N . GLN A 1 91 ? 1.816 3.012 8.963 1.00 94.38 91 GLN A N 1
ATOM 679 C CA . GLN A 1 91 ? 0.869 3.969 9.530 1.00 94.38 91 GLN A CA 1
ATOM 680 C C . GLN A 1 91 ? 0.095 3.341 10.687 1.00 94.38 91 GLN A C 1
ATOM 682 O O . GLN A 1 91 ? -0.069 2.120 10.774 1.00 94.38 91 GLN A O 1
ATOM 687 N N . ASP A 1 92 ? -0.413 4.183 11.581 1.00 93.56 92 ASP A N 1
ATOM 688 C CA . ASP A 1 92 ? -1.374 3.749 12.586 1.00 93.56 92 ASP A CA 1
ATOM 689 C C . ASP A 1 92 ? -2.754 3.478 11.950 1.00 93.56 92 ASP A C 1
ATOM 691 O O . ASP A 1 92 ? -3.104 3.971 10.874 1.00 93.56 92 ASP A O 1
ATOM 695 N N . VAL A 1 93 ? -3.579 2.678 12.633 1.00 94.75 93 VAL A N 1
ATOM 696 C CA . VAL A 1 93 ? -4.941 2.342 12.172 1.00 94.75 93 VAL A CA 1
ATOM 697 C C . VAL A 1 93 ? -5.791 3.603 11.969 1.00 94.75 93 VAL A C 1
ATOM 699 O O . VAL A 1 93 ? -6.612 3.671 11.053 1.00 94.75 93 VAL A O 1
ATOM 702 N N . ALA A 1 94 ? -5.580 4.624 12.803 1.00 95.06 94 ALA A N 1
ATOM 703 C CA . ALA A 1 94 ? -6.315 5.877 12.724 1.00 95.06 94 ALA A CA 1
ATOM 704 C C . ALA A 1 94 ? -6.015 6.652 11.432 1.00 95.06 94 ALA A C 1
ATOM 706 O O . ALA A 1 94 ? -6.944 7.209 10.847 1.00 95.06 94 ALA A O 1
ATOM 707 N N . SER A 1 95 ? -4.765 6.677 10.961 1.00 95.81 95 SER A N 1
ATOM 708 C CA . SER A 1 95 ? -4.387 7.356 9.717 1.00 95.81 95 SER A CA 1
ATOM 709 C C . SER A 1 95 ? -5.026 6.696 8.506 1.00 95.81 95 SER A C 1
ATOM 711 O O . SER A 1 95 ? -5.571 7.404 7.665 1.00 95.81 95 SER A O 1
ATOM 713 N N . PHE A 1 96 ? -5.080 5.361 8.454 1.00 96.19 96 PHE A N 1
ATOM 714 C CA . PHE A 1 96 ? -5.797 4.653 7.388 1.00 96.19 96 PHE A CA 1
ATOM 715 C C . PHE A 1 96 ? -7.277 5.047 7.317 1.00 96.19 96 PHE A C 1
ATOM 717 O O . PHE A 1 96 ? -7.782 5.372 6.242 1.00 96.19 96 PHE A O 1
ATOM 724 N N . ILE A 1 97 ? -7.967 5.076 8.462 1.00 96.88 97 ILE A N 1
ATOM 725 C CA . ILE A 1 97 ? -9.387 5.453 8.526 1.00 96.88 97 ILE A CA 1
ATOM 726 C C . ILE A 1 97 ? -9.574 6.927 8.150 1.00 96.88 97 ILE A C 1
ATOM 728 O O . ILE A 1 97 ? -10.433 7.246 7.333 1.00 96.88 97 ILE A O 1
ATOM 732 N N . LYS A 1 98 ? -8.761 7.836 8.703 1.00 96.94 98 LYS A N 1
ATOM 733 C CA . LYS A 1 98 ? -8.846 9.279 8.418 1.00 96.94 98 LYS A CA 1
ATOM 734 C C . LYS A 1 98 ? -8.587 9.587 6.946 1.00 96.94 98 LYS A C 1
ATOM 736 O O . LYS A 1 98 ? -9.359 10.337 6.352 1.00 96.94 98 LYS A O 1
ATOM 741 N N . TH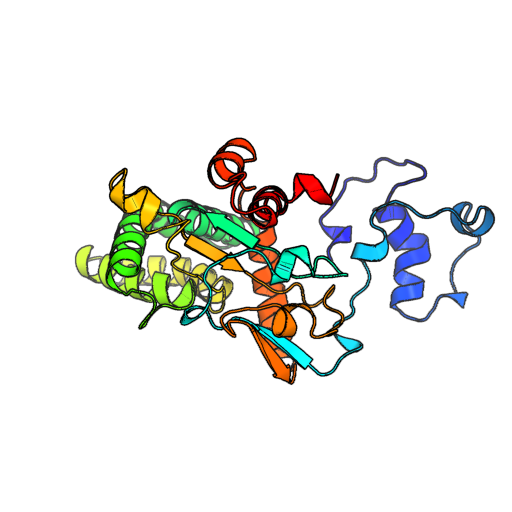R A 1 99 ? -7.553 8.989 6.354 1.00 96.81 99 THR A N 1
ATOM 742 C CA . THR A 1 99 ? -7.276 9.108 4.918 1.00 96.81 99 THR A CA 1
ATOM 743 C C . THR A 1 99 ? -8.433 8.559 4.102 1.00 96.81 99 THR A C 1
ATOM 745 O O . THR A 1 99 ? -8.863 9.209 3.154 1.00 96.81 99 THR A O 1
ATOM 748 N N . GLY A 1 100 ? -8.989 7.408 4.485 1.00 96.31 100 GLY A N 1
ATOM 749 C CA . GLY A 1 100 ? -10.101 6.823 3.750 1.00 96.31 100 GLY A CA 1
ATOM 750 C C . GLY A 1 100 ? -11.373 7.672 3.793 1.00 96.31 100 GLY A C 1
ATOM 751 O O . GLY A 1 100 ? -12.023 7.868 2.769 1.00 96.31 100 GLY A O 1
ATOM 752 N N . ILE A 1 101 ? -11.690 8.249 4.951 1.00 96.62 101 ILE A N 1
ATOM 753 C CA . ILE A 1 101 ? -12.795 9.201 5.110 1.00 96.62 101 ILE A CA 1
ATOM 754 C C . ILE A 1 101 ? -12.563 10.452 4.253 1.00 96.62 101 ILE A C 1
ATOM 756 O O . ILE A 1 101 ? -13.483 10.900 3.570 1.00 96.62 101 ILE A O 1
ATOM 760 N N . ALA A 1 102 ? -11.348 11.005 4.260 1.00 96.31 102 ALA A N 1
ATOM 761 C CA . ALA A 1 102 ? -11.007 12.173 3.453 1.00 96.31 102 ALA A CA 1
ATOM 762 C C . ALA A 1 102 ? -11.121 11.886 1.944 1.00 96.31 102 ALA A C 1
ATOM 764 O O . ALA A 1 102 ? -11.645 12.717 1.204 1.00 96.31 102 ALA A O 1
ATOM 765 N N . ASP A 1 103 ? -10.694 10.706 1.487 1.00 94.00 103 ASP A N 1
ATOM 766 C CA . ASP A 1 103 ? -10.832 10.284 0.087 1.00 94.00 103 ASP A CA 1
ATOM 767 C C . ASP A 1 103 ? -12.314 10.128 -0.302 1.00 94.00 103 ASP A C 1
ATOM 769 O O . ASP A 1 103 ? -12.753 10.648 -1.329 1.00 94.00 103 ASP A O 1
ATOM 773 N N . CYS A 1 104 ? -13.130 9.526 0.573 1.00 94.69 104 CYS A N 1
ATOM 774 C CA . CYS A 1 104 ? -14.579 9.428 0.377 1.00 94.69 104 CYS A CA 1
ATOM 775 C C . CYS A 1 104 ? -15.240 10.813 0.250 1.00 94.69 104 CYS A C 1
ATOM 777 O O . CYS A 1 104 ? -16.088 11.013 -0.622 1.00 94.69 104 CYS A O 1
ATOM 779 N N . GLN A 1 105 ? -14.819 11.790 1.061 1.00 94.81 105 GLN A N 1
ATOM 780 C CA . GLN A 1 105 ? -15.297 13.176 0.967 1.00 94.81 105 GLN A CA 1
ATOM 781 C C . GLN A 1 105 ? -14.923 13.835 -0.354 1.00 94.81 105 GLN A C 1
ATOM 783 O O . GLN A 1 105 ? -15.761 14.492 -0.969 1.00 94.81 105 GLN A O 1
ATOM 788 N N . GLN A 1 106 ? -13.686 13.646 -0.815 1.00 92.94 106 GLN A N 1
ATOM 789 C CA . GLN A 1 106 ? -13.226 14.191 -2.094 1.00 92.94 106 GLN A CA 1
ATOM 790 C C . GLN A 1 106 ? -14.006 13.616 -3.283 1.00 92.94 106 GLN A C 1
ATOM 792 O O . GLN A 1 106 ? -14.199 14.308 -4.281 1.00 92.94 106 GLN A O 1
ATOM 797 N N . ARG A 1 107 ? -14.509 12.381 -3.163 1.00 92.19 107 ARG A N 1
ATOM 798 C CA . ARG A 1 107 ? -15.393 11.737 -4.150 1.00 92.19 107 ARG A CA 1
ATOM 799 C C . ARG A 1 107 ? -16.871 12.126 -4.016 1.00 92.19 107 ARG A C 1
ATOM 801 O O . ARG A 1 107 ? -17.686 11.663 -4.809 1.00 92.19 107 ARG A O 1
ATOM 808 N N . GLY A 1 108 ? -17.223 12.980 -3.052 1.00 93.50 108 GLY A N 1
ATOM 809 C CA . GLY A 1 108 ? -18.583 13.491 -2.862 1.00 93.50 108 GLY A CA 1
ATOM 810 C C . GLY A 1 108 ? -19.500 12.606 -2.009 1.00 93.50 108 GLY A C 1
ATOM 811 O O . GLY A 1 108 ? -20.712 12.816 -2.022 1.00 93.50 108 GLY A O 1
ATOM 812 N N . HIS A 1 109 ? -18.964 11.633 -1.265 1.00 94.06 109 HIS A N 1
ATOM 813 C CA . HIS A 1 109 ? -19.759 10.829 -0.332 1.00 94.06 109 HIS A CA 1
ATOM 814 C C . HIS A 1 109 ? -20.025 11.580 0.984 1.00 94.06 109 HIS A C 1
ATOM 816 O O . HIS A 1 109 ? -19.150 12.274 1.508 1.00 94.06 109 HIS A O 1
ATOM 822 N N . SER A 1 110 ? -21.223 11.399 1.557 1.00 93.75 110 SER A N 1
ATOM 823 C CA . SER A 1 110 ? -21.493 11.796 2.947 1.00 93.75 110 SER A CA 1
ATOM 824 C C . SER A 1 110 ? -20.740 10.871 3.899 1.00 93.75 110 SER A C 1
ATOM 826 O O . SER A 1 110 ? -20.734 9.660 3.703 1.00 93.75 110 SER A O 1
ATOM 828 N N . VAL A 1 111 ? -20.113 11.443 4.926 1.00 94.38 111 VAL A N 1
ATOM 829 C CA . VAL A 1 111 ? -19.337 10.706 5.943 1.00 94.38 111 VAL A CA 1
ATOM 830 C C . VAL A 1 111 ? -19.528 11.292 7.348 1.00 94.38 111 VAL A C 1
ATOM 832 O O . VAL A 1 111 ? -18.646 11.193 8.198 1.00 94.38 111 VAL A O 1
ATOM 835 N N . ILE A 1 112 ? -20.638 11.987 7.597 1.00 94.12 112 ILE A N 1
ATOM 836 C CA . ILE A 1 112 ? -20.840 12.767 8.827 1.00 94.12 112 ILE A CA 1
ATOM 837 C C . ILE A 1 112 ? -20.898 11.848 10.054 1.00 94.12 112 ILE A C 1
ATOM 839 O O . ILE A 1 112 ? -20.274 12.136 11.078 1.00 94.12 112 ILE A O 1
ATOM 843 N N . GLN A 1 113 ? -21.646 10.748 9.972 1.00 93.38 113 GLN A N 1
ATOM 844 C CA . GLN A 1 113 ? -21.726 9.764 11.051 1.00 93.38 113 GLN A CA 1
ATOM 845 C C . GLN A 1 113 ? -20.445 8.937 11.124 1.00 93.38 113 GLN A C 1
ATOM 847 O O . GLN A 1 113 ? -19.935 8.710 12.221 1.00 93.38 113 GLN A O 1
ATOM 852 N N . LEU A 1 114 ? -19.871 8.570 9.976 1.00 93.94 114 LEU A N 1
ATOM 853 C CA . LEU A 1 114 ? -18.609 7.838 9.906 1.00 93.94 114 LEU A CA 1
ATOM 854 C C . LEU A 1 114 ? -17.460 8.608 10.580 1.00 93.94 114 LEU A C 1
ATOM 856 O O . LEU A 1 114 ? -16.700 8.030 11.353 1.00 93.94 114 LEU A O 1
ATOM 860 N N . GLN A 1 115 ? -17.377 9.926 10.376 1.00 95.06 115 GLN A N 1
ATOM 861 C CA . GLN A 1 115 ? -16.412 10.800 11.051 1.00 95.06 115 GLN A CA 1
ATOM 862 C C . GLN A 1 115 ? -16.559 10.777 12.575 1.00 95.06 115 GLN A C 1
ATOM 864 O O . GLN A 1 115 ? -15.558 10.752 13.287 1.00 95.06 115 GLN A O 1
ATOM 869 N N . ARG A 1 116 ? -17.795 10.760 13.090 1.00 94.25 116 ARG A N 1
ATOM 870 C CA . ARG A 1 116 ? -18.061 10.719 14.540 1.00 94.25 116 ARG A CA 1
ATOM 871 C C . ARG A 1 116 ? -17.629 9.402 15.171 1.00 94.25 116 ARG A C 1
ATOM 873 O O . ARG A 1 116 ? -17.240 9.385 16.337 1.00 94.25 116 ARG A O 1
ATOM 880 N N . VAL A 1 117 ? -17.701 8.311 14.412 1.00 95.19 117 VAL A N 1
ATOM 881 C CA . VAL A 1 117 ? -17.342 6.972 14.891 1.00 95.19 117 VAL A CA 1
ATOM 882 C C . VAL A 1 117 ? -15.930 6.537 14.493 1.00 95.19 117 VAL A C 1
ATOM 884 O O . VAL A 1 117 ? -15.520 5.443 14.868 1.00 95.19 117 VAL A O 1
ATOM 887 N N . ALA A 1 118 ? -15.160 7.385 13.802 1.00 95.75 118 ALA A N 1
ATOM 888 C CA . ALA A 1 118 ? -13.821 7.059 13.310 1.00 95.75 118 ALA A CA 1
ATOM 889 C C . ALA A 1 118 ? -12.854 6.644 14.434 1.00 95.75 118 ALA A C 1
ATOM 891 O O . ALA A 1 118 ? -12.155 5.638 14.313 1.00 95.75 118 ALA A O 1
ATOM 892 N N . ASP A 1 119 ? -12.851 7.371 15.555 1.00 96.31 119 ASP A N 1
ATOM 893 C CA . ASP A 1 119 ? -11.994 7.059 16.705 1.00 96.31 119 ASP A CA 1
ATOM 894 C C . ASP A 1 119 ? -12.402 5.743 17.405 1.00 96.31 119 ASP A C 1
ATOM 896 O O . ASP A 1 119 ? -11.532 4.897 17.647 1.00 96.31 119 ASP A O 1
ATOM 900 N N . PRO A 1 120 ? -13.694 5.506 17.735 1.00 96.31 120 PRO A N 1
ATOM 901 C CA . PRO A 1 120 ? -14.160 4.196 18.190 1.00 96.31 120 PRO A CA 1
ATOM 902 C C . PRO A 1 120 ? -13.828 3.054 17.225 1.00 96.31 120 PRO A C 1
ATOM 904 O O . PRO A 1 120 ? -13.329 2.019 17.671 1.00 96.31 120 PRO A O 1
ATOM 907 N N . LEU A 1 121 ? -14.052 3.251 15.922 1.00 96.75 121 LEU A N 1
ATOM 908 C CA . LEU A 1 121 ? -13.757 2.269 14.881 1.00 96.75 121 LEU A CA 1
ATOM 909 C C . LEU A 1 121 ? -12.267 1.923 14.870 1.00 96.75 121 LEU A C 1
ATOM 911 O O . LEU A 1 121 ? -11.916 0.747 14.918 1.00 96.75 121 LEU A O 1
ATOM 915 N N . GLY A 1 122 ? -11.392 2.930 14.919 1.00 96.44 122 GLY A N 1
ATOM 916 C CA . GLY A 1 122 ? -9.944 2.735 14.984 1.00 96.44 122 GLY A CA 1
ATOM 917 C C . GLY A 1 122 ? -9.497 1.956 16.219 1.00 96.44 122 GLY A C 1
ATOM 918 O O . GLY A 1 122 ? -8.651 1.072 16.113 1.00 96.44 122 GLY A O 1
ATOM 919 N N . LYS A 1 123 ? -10.102 2.204 17.389 1.00 96.25 123 LYS A N 1
ATOM 920 C CA . LYS A 1 123 ? -9.800 1.448 18.621 1.00 96.25 123 LYS A CA 1
ATOM 921 C C . LYS A 1 123 ? -10.226 -0.018 18.533 1.00 96.25 123 LYS A C 1
ATOM 923 O O . LYS A 1 123 ? -9.528 -0.883 19.064 1.00 96.25 123 LYS A O 1
ATOM 928 N N . VAL A 1 124 ? -11.377 -0.296 17.920 1.00 96.69 124 VAL A N 1
ATOM 929 C CA . VAL A 1 124 ? -11.864 -1.669 17.719 1.00 96.69 124 VAL A CA 1
ATOM 930 C C . VAL A 1 124 ? -10.993 -2.385 16.688 1.00 96.69 124 VAL A C 1
ATOM 932 O O . VAL A 1 124 ? -10.485 -3.461 16.990 1.00 96.69 124 VAL A O 1
ATOM 935 N N . ALA A 1 125 ? -10.734 -1.754 15.541 1.00 96.44 125 ALA A N 1
ATOM 936 C CA . ALA A 1 125 ? -9.864 -2.284 14.494 1.00 96.44 125 ALA A CA 1
ATOM 937 C C . ALA A 1 125 ? -8.453 -2.575 15.022 1.00 96.44 125 ALA A C 1
ATOM 939 O O . ALA A 1 125 ? -7.939 -3.669 14.818 1.00 96.44 125 ALA A O 1
ATOM 940 N N . TYR A 1 126 ? -7.862 -1.664 15.800 1.00 95.62 126 TYR A N 1
ATOM 941 C CA . TYR A 1 126 ? -6.562 -1.893 16.434 1.00 95.62 126 TYR A CA 1
ATOM 942 C C . TYR A 1 126 ? -6.560 -3.124 17.345 1.00 95.62 126 TYR A C 1
ATOM 944 O O . TYR A 1 126 ? -5.631 -3.926 17.315 1.00 95.62 126 TYR A O 1
ATOM 952 N N . ARG A 1 127 ? -7.610 -3.300 18.156 1.00 95.25 127 ARG A N 1
ATOM 953 C CA . ARG A 1 127 ? -7.721 -4.451 19.060 1.00 95.25 127 ARG A CA 1
ATOM 954 C C . ARG A 1 127 ? -7.850 -5.765 18.297 1.00 95.25 127 ARG A C 1
ATOM 956 O O . ARG A 1 127 ? -7.219 -6.735 18.701 1.00 95.25 127 ARG A O 1
ATOM 963 N N . ILE A 1 128 ? -8.660 -5.789 17.239 1.00 95.19 128 ILE A N 1
ATOM 964 C CA . ILE A 1 128 ? -8.813 -6.965 16.375 1.00 95.19 128 ILE A CA 1
ATOM 965 C C . ILE A 1 128 ? -7.467 -7.289 15.731 1.00 95.19 128 ILE A C 1
ATOM 967 O O . ILE A 1 128 ? -6.978 -8.398 15.886 1.00 95.19 128 ILE A O 1
ATOM 971 N N . PHE A 1 129 ? -6.812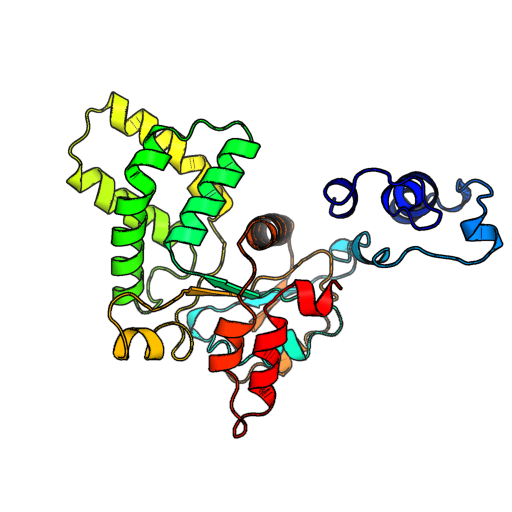 -6.301 15.121 1.00 94.12 129 PHE A N 1
ATOM 972 C CA . PHE A 1 129 ? -5.513 -6.482 14.478 1.00 94.12 129 PHE A CA 1
ATOM 973 C C . PHE A 1 129 ? -4.429 -6.989 15.447 1.00 94.12 129 PHE A C 1
ATOM 975 O O . PHE A 1 129 ? -3.658 -7.894 15.126 1.00 94.12 129 PHE A O 1
ATOM 982 N N . ALA A 1 130 ? -4.402 -6.457 16.673 1.00 92.88 130 ALA A N 1
ATOM 983 C CA . ALA A 1 130 ? -3.486 -6.906 17.718 1.00 92.88 130 ALA A CA 1
ATOM 984 C C . ALA A 1 130 ? -3.750 -8.354 18.182 1.00 92.88 130 ALA A C 1
ATOM 986 O O . ALA A 1 130 ? -2.822 -9.011 18.652 1.00 92.88 130 ALA A O 1
ATOM 987 N N . ALA A 1 131 ? -4.985 -8.848 18.072 1.00 92.00 131 ALA A N 1
ATOM 988 C CA . ALA A 1 131 ? -5.379 -10.187 18.511 1.00 92.00 131 ALA A CA 1
ATOM 989 C C . ALA A 1 131 ? -5.356 -11.242 17.388 1.00 92.00 131 ALA A C 1
ATOM 991 O O . ALA A 1 131 ? -5.132 -12.411 17.676 1.00 92.00 131 ALA A O 1
ATOM 992 N N . ASP A 1 132 ? -5.585 -10.838 16.137 1.00 86.38 132 ASP A N 1
ATOM 993 C CA . ASP A 1 132 ? -5.767 -11.733 14.986 1.00 86.38 132 ASP A CA 1
ATOM 994 C C . ASP A 1 132 ? -4.472 -12.425 14.528 1.00 86.38 132 ASP A C 1
ATOM 996 O O . ASP A 1 132 ? -4.517 -13.526 13.990 1.00 86.38 132 ASP A O 1
ATOM 1000 N N . GLU A 1 133 ? -3.308 -11.800 14.743 1.00 80.69 133 GLU A N 1
ATOM 1001 C CA . GLU A 1 133 ? -2.009 -12.320 14.270 1.00 80.69 133 GLU A CA 1
ATOM 1002 C C . GLU A 1 133 ? -1.992 -12.636 12.751 1.00 80.69 133 GLU A C 1
ATOM 1004 O O . GLU A 1 133 ? -1.317 -13.569 12.327 1.00 80.69 133 GLU A O 1
ATOM 1009 N N . LEU A 1 134 ? -2.722 -11.861 11.931 1.00 75.75 134 LEU A N 1
ATOM 1010 C CA . LEU A 1 134 ? -2.882 -12.046 10.472 1.00 75.75 134 LEU A CA 1
ATOM 1011 C C . LEU A 1 134 ? -3.523 -13.383 10.053 1.00 75.75 134 LEU A C 1
ATOM 1013 O O . LEU A 1 134 ? -3.262 -13.896 8.961 1.00 75.75 134 LEU A O 1
ATOM 1017 N N . ARG A 1 135 ? -4.367 -13.981 10.895 1.00 77.56 135 ARG A N 1
ATOM 1018 C CA . ARG A 1 135 ? -5.035 -15.249 10.562 1.00 77.56 135 ARG A CA 1
ATOM 1019 C C . ARG A 1 135 ? -6.251 -15.022 9.678 1.00 77.56 135 ARG A C 1
ATOM 1021 O O . ARG A 1 135 ? -6.372 -15.673 8.634 1.00 77.56 135 ARG A O 1
ATOM 1028 N N . GLU A 1 136 ? -7.121 -14.102 10.083 1.00 83.62 136 GLU A N 1
ATOM 1029 C CA . GLU A 1 136 ? -8.378 -13.797 9.401 1.00 83.62 136 GLU A CA 1
ATOM 1030 C C . GLU A 1 136 ? -8.289 -12.497 8.589 1.00 83.62 136 GLU A C 1
ATOM 1032 O O . GLU A 1 136 ? -8.840 -12.422 7.487 1.00 83.62 136 GLU A O 1
ATOM 1037 N N . HIS A 1 137 ? -7.548 -11.491 9.069 1.00 90.88 137 HIS A N 1
ATOM 1038 C CA . HIS A 1 137 ? -7.567 -10.137 8.512 1.00 90.88 137 HIS A CA 1
ATOM 1039 C C . HIS A 1 137 ? -6.253 -9.746 7.824 1.00 90.88 137 HIS A C 1
ATOM 1041 O O . HIS A 1 137 ? -5.405 -9.048 8.378 1.00 90.88 137 HIS A O 1
ATOM 1047 N N . ARG A 1 138 ? -6.121 -10.150 6.555 1.00 93.88 138 ARG A N 1
ATOM 1048 C CA . ARG A 1 138 ? -4.956 -9.858 5.686 1.00 93.88 138 ARG A CA 1
ATOM 1049 C C . ARG A 1 138 ? -5.090 -8.547 4.900 1.00 93.88 138 ARG A C 1
ATOM 1051 O O . ARG A 1 138 ? -4.147 -8.076 4.265 1.00 93.88 138 ARG A O 1
ATOM 1058 N N . THR A 1 139 ? -6.298 -7.984 4.877 1.00 96.44 139 THR A N 1
ATOM 1059 C CA . THR A 1 139 ? -6.637 -6.764 4.134 1.00 96.44 139 THR A CA 1
ATOM 1060 C C . THR A 1 139 ? -7.312 -5.750 5.045 1.00 96.44 139 THR A C 1
ATOM 1062 O O . THR A 1 139 ? -8.041 -6.119 5.971 1.00 96.44 139 THR A O 1
ATOM 1065 N N . LEU A 1 140 ? -7.114 -4.465 4.754 1.00 96.38 140 LEU A N 1
ATOM 1066 C CA . LEU A 1 140 ? -7.735 -3.377 5.498 1.00 96.38 140 LEU A CA 1
ATOM 1067 C C . LEU A 1 140 ? -9.265 -3.449 5.425 1.00 96.38 140 LEU A C 1
ATOM 1069 O O . LEU A 1 140 ? -9.911 -3.235 6.443 1.00 96.38 140 LEU A O 1
ATOM 1073 N N . GLY A 1 141 ? -9.838 -3.815 4.274 1.00 96.25 141 GLY A N 1
ATOM 1074 C CA . GLY A 1 141 ? -11.280 -4.039 4.131 1.00 96.25 141 GLY A CA 1
ATOM 1075 C C . GLY A 1 141 ? -11.805 -5.063 5.130 1.00 96.25 141 GLY A C 1
ATOM 1076 O O . GLY A 1 141 ? -12.640 -4.728 5.964 1.00 96.25 141 GLY A O 1
ATOM 1077 N N . SER A 1 142 ? -11.222 -6.268 5.140 1.00 96.06 142 SER A N 1
ATOM 1078 C CA . SER A 1 142 ? -11.640 -7.329 6.069 1.00 96.06 142 SER A CA 1
ATOM 1079 C C . SER A 1 142 ? -11.534 -6.918 7.544 1.00 96.06 142 SER A C 1
ATOM 1081 O O . SER A 1 142 ? -12.409 -7.256 8.341 1.00 96.06 142 SER A O 1
ATOM 1083 N N . LEU A 1 143 ? -10.491 -6.160 7.906 1.00 96.88 143 LEU A N 1
ATOM 1084 C CA . LEU A 1 143 ? -10.298 -5.654 9.263 1.00 96.88 143 LEU A CA 1
ATOM 1085 C C . LEU A 1 143 ? -11.363 -4.614 9.633 1.00 96.88 143 LEU A C 1
ATOM 1087 O O . LEU A 1 143 ? -11.922 -4.657 10.730 1.00 96.88 143 LEU A O 1
ATOM 1091 N N . LEU A 1 144 ? -11.621 -3.659 8.737 1.00 97.06 144 LEU A N 1
ATOM 1092 C CA . LEU A 1 144 ? -12.586 -2.594 8.981 1.00 97.06 144 LEU A CA 1
ATOM 1093 C C . LEU A 1 144 ? -14.017 -3.125 9.001 1.00 97.06 144 LEU A C 1
ATOM 1095 O O . LEU A 1 144 ? -14.786 -2.674 9.843 1.00 97.06 144 LEU A O 1
ATOM 1099 N N . ASP A 1 145 ? -14.363 -4.093 8.154 1.00 97.12 145 ASP A N 1
ATOM 1100 C CA . ASP A 1 145 ? -15.686 -4.723 8.144 1.00 97.12 145 ASP A CA 1
ATOM 1101 C C . ASP A 1 145 ? -15.971 -5.421 9.481 1.00 97.12 145 ASP A C 1
ATOM 1103 O O . ASP A 1 145 ? -17.015 -5.194 10.101 1.00 97.12 145 ASP A O 1
ATOM 1107 N N . ALA A 1 146 ? -15.010 -6.203 9.987 1.00 96.44 146 ALA A N 1
ATOM 1108 C CA . ALA A 1 146 ? -15.125 -6.854 11.290 1.00 96.44 146 ALA A CA 1
ATOM 1109 C C . ALA A 1 146 ? -15.190 -5.840 12.442 1.00 96.44 146 ALA A C 1
ATOM 1111 O O . ALA A 1 146 ? -16.000 -5.977 13.366 1.00 96.44 146 ALA A O 1
ATOM 1112 N N . ALA A 1 147 ? -14.370 -4.787 12.383 1.00 97.00 147 ALA A N 1
ATOM 1113 C CA . ALA A 1 147 ? -14.382 -3.727 13.383 1.00 97.00 147 ALA A CA 1
ATOM 1114 C C . ALA A 1 147 ? -15.700 -2.946 13.387 1.00 97.00 147 ALA A C 1
ATOM 1116 O O . ALA A 1 147 ? -16.221 -2.617 14.455 1.00 97.00 147 ALA A O 1
ATOM 1117 N N . PHE A 1 148 ? -16.250 -2.673 12.207 1.00 96.94 148 PHE A N 1
ATOM 1118 C CA . PHE A 1 148 ? -17.510 -1.970 12.032 1.00 96.94 148 PHE A CA 1
ATOM 1119 C C . PHE A 1 148 ? -18.687 -2.802 12.546 1.00 96.94 148 PHE A C 1
ATOM 1121 O O . PHE A 1 148 ? -19.505 -2.279 13.303 1.00 96.94 148 PHE A O 1
ATOM 1128 N N . ALA A 1 149 ? -18.726 -4.103 12.238 1.00 95.50 149 ALA A N 1
ATOM 1129 C CA . ALA A 1 149 ? -19.742 -5.017 12.758 1.00 95.50 149 ALA A CA 1
ATOM 1130 C C . ALA A 1 149 ? -19.760 -5.038 14.299 1.00 95.50 149 ALA A C 1
ATOM 1132 O O . ALA A 1 149 ? -20.807 -4.822 14.911 1.00 95.50 149 ALA A O 1
ATOM 1133 N N . GLN A 1 150 ? -18.590 -5.185 14.937 1.00 95.50 150 GLN A N 1
ATOM 1134 C CA . GLN A 1 150 ? -18.477 -5.149 16.403 1.00 95.50 150 GLN A CA 1
ATOM 1135 C C . GLN A 1 150 ? -18.832 -3.787 17.014 1.00 95.50 150 GLN A C 1
ATOM 1137 O O . GLN A 1 150 ? -19.240 -3.710 18.177 1.00 95.50 150 GLN A O 1
ATOM 1142 N N . LEU A 1 151 ? -18.593 -2.695 16.285 1.00 95.19 151 LEU A N 1
ATOM 1143 C CA . LEU A 1 151 ? -18.895 -1.348 16.753 1.00 95.19 151 LEU A CA 1
ATOM 1144 C C . LEU A 1 151 ? -20.403 -1.093 16.734 1.00 95.19 151 LEU A C 1
ATOM 1146 O O . LEU A 1 151 ? -20.955 -0.647 17.738 1.00 95.19 151 LEU A O 1
ATOM 1150 N N . VAL A 1 152 ? -21.059 -1.417 15.620 1.00 94.06 152 VAL A N 1
ATOM 1151 C CA . VAL A 1 152 ? -22.507 -1.269 15.440 1.00 94.06 152 VAL A CA 1
ATOM 1152 C C . VAL A 1 152 ? -23.281 -2.057 16.494 1.00 94.06 152 VAL A C 1
ATOM 1154 O O . VAL A 1 152 ? -24.188 -1.502 17.114 1.00 94.06 152 VAL A O 1
ATOM 1157 N N . GLU A 1 153 ? -22.882 -3.304 16.756 1.00 91.88 153 GLU A N 1
ATOM 1158 C CA . GLU A 1 153 ? -23.514 -4.159 17.770 1.00 91.88 153 GLU A CA 1
ATOM 1159 C C . GLU A 1 153 ? -23.493 -3.510 19.166 1.00 91.88 153 GLU A C 1
ATOM 1161 O O . GLU A 1 153 ? -24.455 -3.600 19.925 1.00 91.88 153 GLU A O 1
ATOM 1166 N N . LYS A 1 154 ? -22.421 -2.778 19.494 1.00 91.50 154 LYS A N 1
ATOM 1167 C CA . LYS A 1 154 ? -22.265 -2.100 20.792 1.00 91.50 154 LYS A CA 1
ATOM 1168 C C . LYS A 1 154 ? -22.994 -0.765 20.886 1.00 91.50 154 LYS A C 1
ATOM 1170 O O . LYS A 1 154 ? -23.267 -0.315 21.996 1.00 91.50 154 LYS A O 1
ATOM 1175 N N . MET A 1 155 ? -23.253 -0.102 19.761 1.00 87.75 155 MET A N 1
ATOM 1176 C CA . MET A 1 155 ? -23.844 1.239 19.750 1.00 87.75 155 MET A CA 1
ATOM 1177 C C . MET A 1 155 ? -25.369 1.238 19.905 1.00 87.75 155 MET A C 1
ATOM 1179 O O . MET A 1 155 ? -25.914 2.287 20.239 1.00 87.75 155 MET A O 1
ATOM 1183 N N . ASN A 1 156 ? -26.040 0.096 19.698 1.00 83.94 156 ASN A N 1
ATOM 1184 C CA . ASN A 1 156 ? -27.497 -0.058 19.821 1.00 83.94 156 ASN A CA 1
ATOM 1185 C C . ASN A 1 156 ? -28.279 1.085 19.132 1.00 83.94 156 ASN A C 1
ATOM 1187 O O . ASN A 1 156 ? -29.078 1.789 19.754 1.00 83.94 156 ASN A O 1
ATOM 1191 N N . LEU A 1 157 ? -27.955 1.325 17.858 1.00 86.94 157 LEU A N 1
ATOM 1192 C CA . LEU A 1 157 ? -28.523 2.398 17.037 1.00 86.94 157 LEU A CA 1
ATOM 1193 C C . LEU A 1 157 ? -29.957 2.073 16.595 1.00 86.94 157 LEU A C 1
ATOM 1195 O O . LEU A 1 157 ? -30.339 0.910 16.510 1.00 86.94 157 LEU A O 1
ATOM 1199 N N . THR A 1 158 ? -30.735 3.105 16.263 1.00 89.94 158 THR A N 1
ATOM 1200 C CA . THR A 1 158 ? -32.012 2.931 15.553 1.00 89.94 158 THR A CA 1
ATOM 1201 C C . THR A 1 158 ? -31.771 2.471 14.114 1.00 89.94 158 THR A C 1
ATOM 1203 O O . THR A 1 158 ? -30.725 2.783 13.538 1.00 89.94 158 THR A O 1
ATOM 1206 N N . ASP A 1 159 ? -32.751 1.794 13.509 1.00 89.06 159 ASP A N 1
ATOM 1207 C CA . ASP A 1 159 ? -32.638 1.247 12.147 1.00 89.06 159 ASP A CA 1
ATOM 1208 C C . ASP A 1 159 ? -32.246 2.315 11.108 1.00 89.06 159 ASP A C 1
ATOM 1210 O O . ASP A 1 159 ? -31.340 2.099 10.304 1.00 89.06 159 ASP A O 1
ATOM 1214 N N . ASP A 1 160 ? -32.839 3.512 11.182 1.00 90.81 160 ASP A N 1
ATOM 1215 C CA . ASP A 1 160 ? -32.530 4.622 10.266 1.00 90.81 160 ASP A CA 1
ATOM 1216 C C . ASP A 1 160 ? -31.091 5.146 10.426 1.00 90.81 160 ASP A C 1
ATOM 1218 O O . ASP A 1 160 ? -30.398 5.450 9.446 1.00 90.81 160 ASP A O 1
ATOM 1222 N N . ALA A 1 161 ? -30.614 5.257 11.672 1.00 90.75 161 ALA A N 1
ATOM 1223 C CA . ALA A 1 161 ? -29.259 5.718 11.963 1.00 90.75 161 ALA A CA 1
ATOM 1224 C C . ALA A 1 161 ? -28.218 4.671 11.546 1.00 90.75 161 ALA A C 1
ATOM 1226 O O . ALA A 1 161 ? -27.156 5.026 11.027 1.00 90.75 161 ALA A O 1
ATOM 1227 N N . LEU A 1 162 ? -28.542 3.389 11.731 1.00 92.44 162 LEU A N 1
ATOM 1228 C CA . LEU A 1 162 ? -27.725 2.274 11.282 1.00 92.44 162 LEU A CA 1
ATOM 1229 C C . LEU A 1 162 ? -27.620 2.236 9.754 1.00 92.44 162 LEU A C 1
ATOM 1231 O O . LEU A 1 162 ? -26.507 2.186 9.233 1.00 92.44 162 LEU A O 1
ATOM 1235 N N . ALA A 1 163 ? -28.745 2.321 9.041 1.00 93.81 163 ALA A N 1
ATOM 1236 C CA . ALA A 1 163 ? -28.764 2.329 7.579 1.00 93.81 163 ALA A CA 1
ATOM 1237 C C . ALA A 1 163 ? -27.948 3.499 7.008 1.00 93.81 163 ALA A C 1
ATOM 1239 O O . ALA A 1 163 ? -27.176 3.326 6.064 1.00 93.81 163 ALA A O 1
ATOM 1240 N N . THR A 1 164 ? -28.055 4.678 7.630 1.00 94.44 164 THR A N 1
ATOM 1241 C CA . THR A 1 164 ? -27.241 5.844 7.263 1.00 94.44 164 THR A CA 1
ATOM 1242 C C . THR A 1 164 ? -25.753 5.553 7.453 1.00 94.44 164 THR A C 1
ATOM 1244 O O . THR A 1 164 ? -24.970 5.725 6.524 1.00 94.44 164 THR A O 1
ATOM 1247 N N . LEU A 1 165 ? -25.351 5.072 8.634 1.00 94.94 165 LEU A N 1
ATOM 1248 C CA . LEU A 1 165 ? -23.947 4.801 8.938 1.00 94.94 165 LEU A CA 1
ATOM 1249 C C . LEU A 1 165 ? -23.358 3.693 8.045 1.00 94.94 165 LEU A C 1
ATOM 1251 O O . LEU A 1 165 ? -22.221 3.814 7.597 1.00 94.94 165 LEU A O 1
ATOM 1255 N N . GLN A 1 166 ? -24.128 2.645 7.746 1.00 95.38 166 GLN A N 1
ATOM 1256 C CA . GLN A 1 166 ? -23.746 1.599 6.791 1.00 95.38 166 GLN A CA 1
ATOM 1257 C C . GLN A 1 166 ? -23.545 2.166 5.383 1.00 95.38 166 GLN A C 1
ATOM 1259 O O . GLN A 1 166 ? -22.556 1.840 4.728 1.00 95.38 166 GLN A O 1
ATOM 1264 N N . GLY A 1 167 ? -24.444 3.049 4.939 1.00 95.75 167 GLY A N 1
ATOM 1265 C CA . GLY A 1 167 ? -24.323 3.743 3.659 1.00 95.75 167 GLY A CA 1
ATOM 1266 C C . GLY A 1 167 ? -23.074 4.624 3.568 1.00 95.75 167 GLY A C 1
ATOM 1267 O O . GLY A 1 167 ? -22.445 4.677 2.516 1.00 95.75 167 GLY A O 1
ATOM 1268 N N . GLU A 1 168 ? -22.676 5.271 4.667 1.00 96.38 168 GLU A N 1
ATOM 1269 C CA . GLU A 1 168 ? -21.433 6.053 4.725 1.00 96.38 168 GLU A CA 1
ATOM 1270 C C . GLU A 1 168 ? -20.172 5.172 4.801 1.00 96.38 168 GLU A C 1
ATOM 1272 O O . GLU A 1 168 ? -19.125 5.552 4.278 1.00 96.38 168 GLU A O 1
ATOM 1277 N N . PHE A 1 169 ? -20.252 3.996 5.433 1.00 97.25 169 PHE A N 1
ATOM 1278 C CA . PHE A 1 169 ? -19.130 3.062 5.573 1.00 97.25 169 PHE A CA 1
ATOM 1279 C C . PHE A 1 169 ? -18.848 2.249 4.299 1.00 97.25 169 PHE A C 1
ATOM 1281 O O . PHE A 1 169 ? -17.688 1.959 4.004 1.00 97.25 169 PHE A O 1
ATOM 1288 N N . ALA A 1 170 ? -19.872 1.907 3.512 1.00 96.69 170 ALA A N 1
ATOM 1289 C CA . ALA A 1 170 ? -19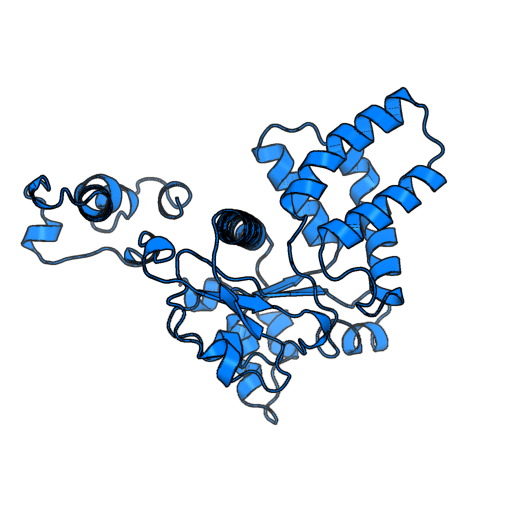.719 1.045 2.338 1.00 96.69 170 ALA A CA 1
ATOM 1290 C C . ALA A 1 170 ? -18.703 1.565 1.289 1.00 96.69 170 ALA A C 1
ATOM 1292 O O . ALA A 1 170 ? -17.882 0.766 0.832 1.00 96.69 170 ALA A O 1
ATOM 1293 N N . PRO A 1 171 ? -18.664 2.869 0.931 1.00 95.81 171 PRO A N 1
ATOM 1294 C CA . PRO A 1 171 ? -17.639 3.403 0.031 1.00 95.81 171 PRO A CA 1
ATOM 1295 C C . PRO A 1 171 ? -16.214 3.258 0.579 1.00 95.81 171 PRO A C 1
ATOM 1297 O O . PRO A 1 171 ? -15.294 2.951 -0.181 1.00 95.81 171 PRO A O 1
ATOM 1300 N N . LEU A 1 172 ? -16.036 3.448 1.893 1.00 95.88 172 LEU A N 1
ATOM 1301 C CA . LEU A 1 172 ? -14.747 3.261 2.557 1.00 95.88 172 LEU A CA 1
ATOM 1302 C C . LEU A 1 172 ? -14.313 1.795 2.462 1.00 95.88 172 LEU A C 1
ATOM 1304 O O . LEU A 1 172 ? -13.193 1.535 2.028 1.00 95.88 172 LEU A O 1
ATOM 1308 N N . SER A 1 173 ? -15.199 0.862 2.824 1.00 95.88 173 SER A N 1
ATOM 1309 C CA . SER A 1 173 ? -14.928 -0.580 2.773 1.00 95.88 173 SER A CA 1
ATOM 1310 C C . SER A 1 173 ? -14.552 -1.041 1.359 1.00 95.88 173 SER A C 1
ATOM 1312 O O . SER A 1 173 ? -13.502 -1.659 1.181 1.00 95.88 173 SER A O 1
ATOM 1314 N N . GLU A 1 174 ? -15.310 -0.647 0.326 1.00 94.88 174 GLU A N 1
ATOM 1315 C CA . GLU A 1 174 ? -15.003 -1.049 -1.056 1.00 94.88 174 GLU A CA 1
ATOM 1316 C C . GLU A 1 174 ? -13.660 -0.490 -1.542 1.00 94.88 174 GLU A C 1
ATOM 1318 O O . GLU A 1 174 ? -12.896 -1.184 -2.217 1.00 94.88 174 GLU A O 1
ATOM 1323 N N . MET A 1 175 ? -13.335 0.755 -1.187 1.00 93.88 175 MET A N 1
ATOM 1324 C CA . MET A 1 175 ? -12.074 1.376 -1.587 1.00 93.88 175 MET A CA 1
ATOM 1325 C C . MET A 1 175 ? -10.857 0.621 -1.043 1.00 93.88 175 MET A C 1
ATOM 1327 O O . MET A 1 175 ? -9.872 0.465 -1.766 1.00 93.88 175 MET A O 1
ATOM 1331 N N . VAL A 1 176 ? -10.917 0.156 0.208 1.00 96.00 176 VAL A N 1
ATOM 1332 C CA . VAL A 1 176 ? -9.795 -0.526 0.874 1.00 96.00 176 VAL A CA 1
ATOM 1333 C C . VAL A 1 176 ? -9.944 -2.049 0.915 1.00 96.00 176 VAL A C 1
ATOM 1335 O O . VAL A 1 176 ? -9.145 -2.727 1.566 1.00 96.00 176 VAL A O 1
ATOM 1338 N N . ARG A 1 177 ? -10.922 -2.600 0.181 1.00 95.88 177 ARG A N 1
ATOM 1339 C CA . ARG A 1 177 ? -11.305 -4.021 0.189 1.00 95.88 177 ARG A CA 1
ATOM 1340 C C . ARG A 1 177 ? -10.124 -4.978 0.063 1.00 95.88 177 ARG A C 1
ATOM 1342 O O . ARG A 1 177 ? -10.016 -5.930 0.826 1.00 95.88 177 ARG A O 1
ATOM 1349 N N . HIS A 1 178 ? -9.220 -4.708 -0.875 1.00 95.69 178 HIS A N 1
ATOM 1350 C CA . HIS A 1 178 ? -8.027 -5.527 -1.115 1.00 95.69 178 HIS A CA 1
ATOM 1351 C C . HIS A 1 178 ? -6.728 -4.812 -0.739 1.00 95.69 178 HIS A C 1
ATOM 1353 O O . HIS A 1 178 ? -5.661 -5.187 -1.228 1.00 95.69 178 HIS A O 1
ATOM 1359 N N . PHE A 1 179 ? -6.795 -3.752 0.067 1.00 97.19 179 PHE A N 1
ATOM 1360 C CA . PHE A 1 179 ? -5.593 -3.046 0.487 1.00 97.19 179 PHE A CA 1
ATOM 1361 C C . PHE A 1 179 ? -4.835 -3.918 1.498 1.00 97.19 179 PHE A C 1
ATOM 1363 O O . PHE A 1 179 ? -5.389 -4.212 2.560 1.00 97.19 179 PHE A O 1
ATOM 1370 N N . PRO A 1 180 ? -3.615 -4.384 1.189 1.00 96.69 180 PRO A N 1
ATOM 1371 C CA . PRO A 1 180 ? -2.917 -5.342 2.032 1.00 96.69 180 PRO A CA 1
ATOM 1372 C C . PRO A 1 180 ? -2.443 -4.685 3.326 1.00 96.69 180 PRO A C 1
ATOM 1374 O O . PRO A 1 180 ? -1.947 -3.557 3.309 1.00 96.69 180 PRO A O 1
ATOM 1377 N N . ILE A 1 181 ? -2.556 -5.408 4.436 1.00 96.50 181 ILE A N 1
ATOM 1378 C CA . ILE A 1 181 ? -2.002 -5.009 5.732 1.00 96.50 181 ILE A CA 1
ATOM 1379 C C . ILE A 1 181 ? -1.174 -6.153 6.301 1.00 96.50 181 ILE A C 1
ATOM 1381 O O . ILE A 1 181 ? -1.519 -7.321 6.149 1.00 96.50 181 ILE A O 1
ATOM 1385 N N . VAL A 1 182 ? -0.073 -5.805 6.953 1.00 96.06 182 VAL A N 1
ATOM 1386 C CA . VAL A 1 182 ? 0.890 -6.749 7.511 1.00 96.06 182 VAL A CA 1
ATOM 1387 C C . VAL A 1 182 ? 1.235 -6.316 8.931 1.00 96.06 182 VAL A C 1
ATOM 1389 O O . VAL A 1 182 ? 1.564 -5.156 9.200 1.00 96.06 182 VAL A O 1
ATOM 1392 N N . ARG A 1 183 ? 1.191 -7.280 9.844 1.00 94.56 183 ARG A N 1
ATOM 1393 C CA . ARG A 1 183 ? 1.753 -7.196 11.189 1.00 94.56 183 ARG A CA 1
ATOM 1394 C C . ARG A 1 183 ? 3.184 -7.702 11.146 1.00 94.56 183 ARG A C 1
ATOM 1396 O O . ARG A 1 183 ? 3.433 -8.825 10.731 1.00 94.56 183 ARG A O 1
ATOM 1403 N N . THR A 1 184 ? 4.118 -6.877 11.590 1.00 93.81 184 THR A N 1
ATOM 1404 C CA . THR A 1 184 ? 5.540 -7.223 11.576 1.00 93.81 184 THR A CA 1
ATOM 1405 C C . THR A 1 184 ? 6.120 -7.080 12.964 1.00 93.81 184 THR A C 1
ATOM 1407 O O . THR A 1 184 ? 5.655 -6.262 13.764 1.00 93.81 184 THR A O 1
ATOM 1410 N N . LYS A 1 185 ? 7.200 -7.814 13.217 1.00 93.19 185 LYS A N 1
ATOM 1411 C CA . LYS A 1 185 ? 7.949 -7.653 14.455 1.00 93.19 185 LYS A CA 1
ATOM 1412 C C . LYS A 1 185 ? 8.464 -6.216 14.608 1.00 93.19 185 LYS A C 1
ATOM 1414 O O . LYS A 1 185 ? 8.204 -5.576 15.619 1.00 93.19 185 LYS A O 1
ATOM 1419 N N . THR A 1 186 ? 9.104 -5.690 13.563 1.00 91.81 186 THR A N 1
ATOM 1420 C CA . THR A 1 186 ? 9.762 -4.376 13.571 1.00 91.81 186 THR A CA 1
ATOM 1421 C C . THR A 1 186 ? 8.793 -3.210 13.751 1.00 91.81 186 THR A C 1
ATOM 1423 O O . THR A 1 186 ? 9.062 -2.323 14.555 1.00 91.81 186 THR A O 1
ATOM 1426 N N . PHE A 1 187 ? 7.666 -3.189 13.030 1.00 93.56 187 PHE A N 1
ATOM 1427 C CA . PHE A 1 187 ? 6.755 -2.037 13.052 1.00 93.56 187 PHE A CA 1
ATOM 1428 C C . PHE A 1 187 ? 5.584 -2.195 14.022 1.00 93.56 187 PHE A C 1
ATOM 1430 O O . PHE A 1 187 ? 4.983 -1.189 14.401 1.00 93.56 187 PHE A O 1
ATOM 1437 N N . PHE A 1 188 ? 5.259 -3.421 14.444 1.00 94.62 188 PHE A N 1
ATOM 1438 C CA . PHE A 1 188 ? 4.134 -3.676 15.339 1.00 94.62 188 PHE A CA 1
ATOM 1439 C C . PHE A 1 188 ? 4.558 -4.259 16.687 1.00 94.62 188 PHE A C 1
ATOM 1441 O O . PHE A 1 188 ? 4.338 -3.605 17.705 1.00 94.62 188 PHE A O 1
ATOM 1448 N N . ASP A 1 189 ? 5.147 -5.458 16.720 1.00 94.00 189 ASP A N 1
ATOM 1449 C CA . ASP A 1 189 ? 5.341 -6.184 17.985 1.00 94.00 189 ASP A CA 1
ATOM 1450 C C . ASP A 1 189 ? 6.392 -5.539 18.897 1.00 94.00 189 ASP A C 1
ATOM 1452 O O . ASP A 1 189 ? 6.136 -5.383 20.092 1.00 94.00 189 ASP A O 1
ATOM 1456 N N . ASP A 1 190 ? 7.542 -5.129 18.357 1.00 93.31 190 ASP A N 1
ATOM 1457 C CA . ASP A 1 190 ? 8.618 -4.515 19.140 1.00 93.31 190 ASP A CA 1
ATOM 1458 C C . ASP A 1 190 ? 8.180 -3.152 19.725 1.00 93.31 190 ASP A C 1
ATOM 1460 O O . ASP A 1 190 ? 8.306 -2.970 20.942 1.00 93.31 190 ASP A O 1
ATOM 1464 N N . PRO A 1 191 ? 7.576 -2.217 18.952 1.00 92.38 191 PRO A N 1
ATOM 1465 C CA . PRO A 1 191 ? 6.991 -1.005 19.526 1.00 92.38 191 PRO A CA 1
ATOM 1466 C C . PRO A 1 191 ? 5.918 -1.318 20.572 1.00 92.38 191 PRO A C 1
ATOM 1468 O O . PRO A 1 191 ? 5.933 -0.755 21.668 1.00 92.38 191 PRO A O 1
ATOM 1471 N N . GLN A 1 192 ? 5.020 -2.268 20.288 1.00 91.31 192 GLN A N 1
ATOM 1472 C CA . GLN A 1 192 ? 3.932 -2.629 21.196 1.00 91.31 192 GLN A CA 1
ATOM 1473 C C . GLN A 1 192 ? 4.431 -3.143 22.554 1.00 91.31 192 GLN A C 1
ATOM 1475 O O . GLN A 1 192 ? 3.787 -2.887 23.576 1.00 91.31 192 GLN A O 1
ATOM 1480 N N . GLN A 1 193 ? 5.565 -3.850 22.578 1.00 91.81 193 GLN A N 1
ATOM 1481 C CA . GLN A 1 193 ? 6.218 -4.295 23.812 1.00 91.81 193 GLN A CA 1
ATOM 1482 C C . GLN A 1 193 ? 6.825 -3.132 24.606 1.00 91.81 193 GLN A C 1
ATOM 1484 O O . GLN A 1 193 ? 6.787 -3.152 25.836 1.00 91.81 193 GLN A O 1
ATOM 1489 N N . GLN A 1 194 ? 7.354 -2.111 23.927 1.00 90.31 194 GLN A N 1
ATOM 1490 C CA . GLN A 1 194 ? 7.937 -0.929 24.569 1.00 90.31 194 GLN A CA 1
ATOM 1491 C C . GLN A 1 194 ? 6.865 0.021 25.114 1.00 90.31 194 GLN A C 1
ATOM 1493 O O . GLN A 1 194 ? 6.971 0.520 26.235 1.00 90.31 194 GLN A O 1
ATOM 1498 N N . GLN A 1 195 ? 5.814 0.264 24.331 1.00 92.00 195 GLN A N 1
ATOM 1499 C CA . GLN A 1 195 ? 4.709 1.140 24.691 1.00 92.00 195 GLN A CA 1
ATOM 1500 C C . GLN A 1 195 ? 3.388 0.577 24.175 1.00 92.00 195 GLN A C 1
ATOM 1502 O O . GLN A 1 195 ? 3.194 0.360 22.978 1.00 92.00 195 GLN A O 1
ATOM 1507 N N . LYS A 1 196 ? 2.426 0.429 25.088 1.00 91.19 196 LYS A N 1
ATOM 1508 C CA . LYS A 1 196 ? 1.086 -0.056 24.760 1.00 91.19 196 LYS A CA 1
ATOM 1509 C C . LYS A 1 196 ? 0.406 0.843 23.721 1.00 91.19 196 LYS A C 1
ATOM 1511 O O . LYS A 1 196 ? 0.303 2.052 23.918 1.00 91.19 196 LYS A O 1
ATOM 1516 N N . ASN A 1 197 ? -0.161 0.211 22.697 1.00 89.19 197 ASN A N 1
ATOM 1517 C CA . ASN A 1 197 ? -0.863 0.823 21.566 1.00 89.19 197 ASN A CA 1
ATOM 1518 C C . ASN A 1 197 ? 0.032 1.632 20.611 1.00 89.19 197 ASN A C 1
ATOM 1520 O O . ASN A 1 197 ? -0.470 2.530 19.941 1.00 89.19 197 ASN A O 1
ATOM 1524 N N . SER A 1 198 ? 1.336 1.351 20.562 1.00 91.31 198 SER A N 1
ATOM 1525 C CA . SER A 1 198 ? 2.269 2.053 19.665 1.00 91.31 198 SER A CA 1
ATOM 1526 C C . SER A 1 198 ? 2.550 1.310 18.352 1.00 91.31 198 SER A C 1
ATOM 1528 O O . SER A 1 198 ? 3.114 1.898 17.434 1.00 91.31 198 SER A O 1
ATOM 1530 N N . GLY A 1 199 ? 2.147 0.037 18.239 1.00 93.19 199 GLY A N 1
ATOM 1531 C CA . GLY A 1 199 ? 2.359 -0.757 17.027 1.00 93.19 199 GLY A CA 1
ATOM 1532 C C . GLY A 1 199 ? 1.656 -0.173 15.795 1.00 93.19 199 GLY A C 1
ATOM 1533 O O . GLY A 1 199 ? 0.487 0.206 15.859 1.00 93.19 199 GLY A O 1
ATOM 1534 N N . MET A 1 200 ? 2.357 -0.137 14.663 1.00 94.12 200 MET A N 1
ATOM 1535 C CA . MET A 1 200 ? 1.873 0.382 13.381 1.00 94.12 200 MET A CA 1
ATOM 1536 C C . MET A 1 200 ? 1.699 -0.743 12.358 1.00 94.12 200 MET A C 1
ATOM 1538 O O . MET A 1 200 ? 2.369 -1.774 12.421 1.00 94.12 200 MET A O 1
ATOM 1542 N N . MET A 1 201 ? 0.792 -0.549 11.400 1.00 94.94 201 MET A N 1
ATOM 1543 C CA . MET A 1 201 ? 0.579 -1.505 10.314 1.00 94.94 201 MET A CA 1
ATOM 1544 C C . MET A 1 201 ? 1.516 -1.187 9.156 1.00 94.94 201 MET A C 1
ATOM 1546 O O . MET A 1 201 ? 1.606 -0.036 8.724 1.00 94.94 201 MET A O 1
ATOM 1550 N N . PHE A 1 202 ? 2.172 -2.220 8.636 1.00 96.00 202 PHE A N 1
ATOM 1551 C CA . PHE A 1 202 ? 2.929 -2.143 7.395 1.00 96.00 202 PHE A CA 1
ATOM 1552 C C . PHE A 1 202 ? 2.017 -2.494 6.218 1.00 96.00 202 PHE A C 1
ATOM 1554 O O . PHE A 1 202 ? 1.158 -3.370 6.320 1.00 96.00 202 PHE A O 1
ATOM 1561 N N . SER A 1 203 ? 2.216 -1.838 5.083 1.00 95.69 203 SER A N 1
ATOM 1562 C CA . SER A 1 203 ? 1.591 -2.216 3.822 1.00 95.69 203 SER A CA 1
ATOM 1563 C C . SER A 1 203 ? 2.594 -2.097 2.686 1.00 95.69 203 SER A C 1
ATOM 1565 O O . SER A 1 203 ? 3.350 -1.127 2.611 1.00 95.69 203 SER A O 1
ATOM 1567 N N . LEU A 1 204 ? 2.567 -3.084 1.794 1.00 95.44 204 LEU A N 1
ATOM 1568 C CA . LEU A 1 204 ? 3.278 -3.085 0.525 1.00 95.44 204 LEU A CA 1
ATOM 1569 C C . LEU A 1 204 ? 2.248 -3.275 -0.579 1.00 95.44 204 LEU A C 1
ATOM 1571 O O . LEU A 1 204 ? 1.529 -4.272 -0.600 1.00 95.44 204 LEU A O 1
ATOM 1575 N N . THR A 1 205 ? 2.188 -2.324 -1.504 1.00 94.00 205 THR A N 1
ATOM 1576 C CA . THR A 1 205 ? 1.343 -2.435 -2.697 1.00 94.00 205 THR A CA 1
ATOM 1577 C C . THR A 1 205 ? 2.210 -2.500 -3.947 1.00 94.00 205 THR A C 1
ATOM 1579 O O . THR A 1 205 ? 3.430 -2.354 -3.885 1.00 94.00 205 THR A O 1
ATOM 1582 N N . VAL A 1 206 ? 1.589 -2.764 -5.092 1.00 95.19 206 VAL A N 1
ATOM 1583 C CA . VAL A 1 206 ? 2.265 -2.771 -6.389 1.00 95.19 206 VAL A CA 1
ATOM 1584 C C . VAL A 1 206 ? 1.634 -1.684 -7.237 1.00 95.19 206 VAL A C 1
ATOM 1586 O O . VAL A 1 206 ? 0.419 -1.681 -7.424 1.00 95.19 206 VAL A O 1
ATOM 1589 N N . ASN A 1 207 ? 2.449 -0.777 -7.770 1.00 94.50 207 ASN A N 1
ATOM 1590 C CA . ASN A 1 207 ? 2.008 0.150 -8.800 1.00 94.50 207 ASN A CA 1
ATOM 1591 C C . ASN A 1 207 ? 1.960 -0.610 -10.140 1.00 94.50 207 ASN A C 1
ATOM 1593 O O . ASN A 1 207 ? 3.014 -0.909 -10.716 1.00 94.50 207 ASN A O 1
ATOM 1597 N N . PRO A 1 208 ? 0.762 -0.928 -10.665 1.00 94.94 208 PRO A N 1
ATOM 1598 C CA . PRO A 1 208 ? 0.646 -1.755 -11.858 1.00 94.94 208 PRO A CA 1
ATOM 1599 C C . PRO A 1 208 ? 1.134 -1.029 -13.115 1.00 94.94 208 PRO A C 1
ATOM 1601 O O . PRO A 1 208 ? 1.552 -1.697 -14.059 1.00 94.94 208 PRO A O 1
ATOM 1604 N N . SER A 1 209 ? 1.123 0.306 -13.120 1.00 92.31 209 SER A N 1
ATOM 1605 C CA . SER A 1 209 ? 1.573 1.106 -14.257 1.00 92.31 209 SER A CA 1
ATOM 1606 C C . SER A 1 209 ? 3.096 1.190 -14.354 1.00 92.31 209 SER A C 1
ATOM 1608 O O . SER A 1 209 ? 3.615 1.352 -15.450 1.00 92.31 209 SER A O 1
ATOM 1610 N N . SER A 1 210 ? 3.822 1.022 -13.244 1.00 93.31 210 SER A N 1
ATOM 1611 C CA . SER A 1 210 ? 5.295 1.042 -13.231 1.00 93.31 210 SER A CA 1
ATOM 1612 C C . SER A 1 210 ? 5.927 -0.347 -13.156 1.00 93.31 210 SER A C 1
ATOM 1614 O O . SER A 1 210 ? 7.093 -0.507 -13.484 1.00 93.31 210 SER A O 1
ATOM 1616 N N . CYS A 1 211 ? 5.199 -1.379 -12.725 1.00 95.50 211 CYS A N 1
ATOM 1617 C CA . CYS A 1 211 ? 5.764 -2.723 -12.640 1.00 95.50 211 CYS A CA 1
ATOM 1618 C C . CYS A 1 211 ? 6.066 -3.290 -14.038 1.00 95.50 211 CYS A C 1
ATOM 1620 O O . CYS A 1 211 ? 5.158 -3.433 -14.854 1.00 95.50 211 CYS A O 1
ATOM 1622 N N . SER A 1 212 ? 7.319 -3.685 -14.279 1.00 95.50 212 SER A N 1
ATOM 1623 C CA . SER A 1 212 ? 7.766 -4.347 -15.515 1.00 95.50 212 SER A CA 1
ATOM 1624 C C . SER A 1 212 ? 7.721 -5.883 -15.462 1.00 95.50 212 SER A C 1
ATOM 1626 O O . SER A 1 212 ? 8.125 -6.537 -16.416 1.00 95.50 212 SER A O 1
ATOM 1628 N N . ALA A 1 213 ? 7.242 -6.475 -14.358 1.00 97.00 213 ALA A N 1
ATOM 1629 C CA . ALA A 1 213 ? 7.234 -7.926 -14.109 1.00 97.00 213 ALA A CA 1
ATOM 1630 C C . ALA A 1 213 ? 8.597 -8.628 -14.277 1.00 97.00 213 ALA A C 1
ATOM 1632 O O . ALA A 1 213 ? 8.671 -9.793 -14.649 1.00 97.00 213 ALA A O 1
ATOM 1633 N N . CYS A 1 214 ? 9.696 -7.958 -13.917 1.00 97.00 214 CYS A N 1
ATOM 1634 C CA . CYS A 1 214 ? 11.033 -8.564 -13.962 1.00 97.00 214 CYS A CA 1
ATOM 1635 C C . CYS A 1 214 ? 11.246 -9.723 -12.959 1.00 97.00 214 CYS A C 1
ATOM 1637 O O . CYS A 1 214 ? 12.258 -10.422 -13.029 1.00 97.00 214 CYS A O 1
ATOM 1639 N N . GLY A 1 215 ? 10.344 -9.895 -11.982 1.00 96.88 215 GLY A N 1
ATOM 1640 C CA . GLY A 1 215 ? 10.410 -10.942 -10.953 1.00 96.88 215 GLY A CA 1
ATOM 1641 C C . GLY A 1 215 ? 11.521 -10.761 -9.909 1.00 96.88 215 GLY A C 1
ATOM 1642 O O . GLY A 1 215 ? 11.699 -11.620 -9.046 1.00 96.88 215 GLY A O 1
ATOM 1643 N N . GLY A 1 216 ? 12.271 -9.653 -9.950 1.00 97.38 216 GLY A N 1
ATOM 1644 C CA . GLY A 1 216 ? 13.379 -9.400 -9.023 1.00 97.38 216 GLY A CA 1
ATOM 1645 C C . GLY A 1 216 ? 12.932 -9.392 -7.561 1.00 97.38 216 GLY A C 1
ATOM 1646 O O . GLY A 1 216 ? 13.562 -10.030 -6.727 1.00 97.38 216 GLY A O 1
ATOM 1647 N N . CYS A 1 217 ? 11.796 -8.755 -7.272 1.00 97.31 217 CYS A N 1
ATOM 1648 C CA . CYS A 1 217 ? 11.226 -8.672 -5.929 1.00 97.31 217 CYS A CA 1
ATOM 1649 C C . CYS A 1 217 ? 10.826 -10.032 -5.335 1.00 97.31 217 CYS A C 1
ATOM 1651 O O . CYS A 1 217 ? 11.019 -10.239 -4.140 1.00 97.31 217 CYS A O 1
ATOM 1653 N N . VAL A 1 218 ? 10.328 -10.953 -6.165 1.00 98.06 218 VAL A N 1
ATOM 1654 C CA . VAL A 1 218 ? 10.024 -12.339 -5.777 1.00 98.06 218 VAL A CA 1
ATOM 1655 C C . VAL A 1 218 ? 11.320 -13.087 -5.469 1.00 98.06 218 VAL A C 1
ATOM 1657 O O . VAL A 1 218 ? 11.452 -13.683 -4.407 1.00 98.06 218 VAL A O 1
ATOM 1660 N N . ARG A 1 219 ? 12.325 -12.985 -6.351 1.00 97.75 219 ARG A N 1
ATOM 1661 C CA . ARG A 1 219 ? 13.604 -13.704 -6.214 1.00 97.75 219 ARG A CA 1
ATOM 1662 C C . ARG A 1 219 ? 14.413 -13.298 -4.979 1.00 97.75 219 ARG A C 1
ATOM 1664 O O . ARG A 1 219 ? 15.113 -14.134 -4.421 1.00 97.75 219 ARG A O 1
ATOM 1671 N N . VAL A 1 220 ? 14.364 -12.025 -4.588 1.00 96.81 220 VAL A N 1
ATOM 1672 C CA . VAL A 1 220 ? 15.112 -11.514 -3.423 1.00 96.81 220 VAL A CA 1
ATOM 1673 C C . VAL A 1 220 ? 14.345 -11.643 -2.108 1.00 96.81 220 VAL A C 1
ATOM 1675 O O . VAL A 1 220 ? 14.887 -11.274 -1.069 1.00 96.81 220 VAL A O 1
ATOM 1678 N N . CYS A 1 221 ? 13.087 -12.093 -2.129 1.00 97.00 221 CYS A N 1
ATOM 1679 C CA . CYS A 1 221 ? 12.291 -12.216 -0.916 1.00 97.00 221 CYS A CA 1
ATOM 1680 C C . CYS A 1 221 ? 12.751 -13.440 -0.105 1.00 97.00 221 CYS A C 1
ATOM 1682 O O . CYS A 1 221 ? 12.582 -14.561 -0.582 1.00 97.00 221 CYS A O 1
ATOM 1684 N N . PRO A 1 222 ? 13.291 -13.264 1.116 1.00 95.81 222 PRO A N 1
ATOM 1685 C CA . PRO A 1 222 ? 13.787 -14.395 1.902 1.00 95.81 222 PRO A CA 1
ATOM 1686 C C . PRO A 1 222 ? 12.661 -15.306 2.417 1.00 95.81 222 PRO A C 1
ATOM 1688 O O . PRO A 1 222 ? 12.881 -16.495 2.611 1.00 95.81 222 PRO A O 1
ATOM 1691 N N . GLU A 1 223 ? 11.454 -14.760 2.586 1.00 96.75 223 GLU A N 1
ATOM 1692 C CA . GLU A 1 223 ? 10.313 -15.449 3.204 1.00 96.75 223 GLU A CA 1
ATOM 1693 C C . GLU A 1 223 ? 9.260 -15.920 2.190 1.00 96.75 223 GLU A C 1
ATOM 1695 O O . GLU A 1 223 ? 8.190 -16.380 2.574 1.00 96.75 223 GLU A O 1
ATOM 1700 N N . ASN A 1 224 ? 9.515 -15.783 0.882 1.00 96.88 224 ASN A N 1
ATOM 1701 C CA . ASN A 1 224 ? 8.519 -16.059 -0.166 1.00 96.88 224 ASN A CA 1
ATOM 1702 C C . ASN A 1 224 ? 7.185 -15.318 0.079 1.00 96.88 224 ASN A C 1
ATOM 1704 O O . ASN A 1 224 ? 6.100 -15.876 -0.056 1.00 96.88 224 ASN A O 1
ATOM 1708 N N . ALA A 1 225 ? 7.268 -14.047 0.479 1.00 97.44 225 ALA A N 1
ATOM 1709 C CA . ALA A 1 225 ? 6.112 -13.179 0.699 1.00 97.44 225 ALA A CA 1
ATOM 1710 C C . ALA A 1 225 ? 5.577 -12.537 -0.588 1.00 97.44 225 ALA A C 1
ATOM 1712 O O . ALA A 1 225 ? 4.630 -11.759 -0.537 1.00 97.44 225 ALA A O 1
ATOM 1713 N N . LEU A 1 226 ? 6.200 -12.810 -1.732 1.00 97.75 226 LEU A N 1
ATOM 1714 C CA . LEU A 1 226 ? 5.760 -12.351 -3.041 1.00 97.75 226 LEU A CA 1
ATOM 1715 C C . LEU A 1 226 ? 5.769 -13.532 -4.005 1.00 97.75 226 LEU A C 1
ATOM 1717 O O . LEU A 1 226 ? 6.742 -14.282 -4.037 1.00 97.75 226 LEU A O 1
ATOM 1721 N N . GLU A 1 227 ? 4.743 -13.636 -4.837 1.00 97.69 227 GLU A N 1
ATOM 1722 C CA . GLU A 1 227 ? 4.663 -14.616 -5.922 1.00 97.69 227 GLU A CA 1
ATOM 1723 C C . GLU A 1 227 ? 4.226 -13.951 -7.227 1.00 97.69 227 GLU A C 1
ATOM 1725 O O . GLU A 1 227 ? 3.507 -12.957 -7.209 1.00 97.69 227 GLU A O 1
ATOM 1730 N N . MET A 1 228 ? 4.682 -14.462 -8.372 1.00 97.94 228 MET A N 1
ATOM 1731 C CA . MET A 1 228 ? 4.187 -13.986 -9.666 1.00 97.94 228 MET A CA 1
ATOM 1732 C C . MET A 1 228 ? 2.845 -14.651 -9.956 1.00 97.94 228 MET A C 1
ATOM 1734 O O . MET A 1 228 ? 2.755 -15.877 -9.954 1.00 97.94 228 MET A O 1
ATOM 1738 N N . VAL A 1 229 ? 1.823 -13.848 -10.239 1.00 97.50 229 VAL A N 1
ATOM 1739 C CA . VAL A 1 229 ? 0.498 -14.336 -10.634 1.00 97.50 229 VAL A CA 1
ATOM 1740 C C . VAL A 1 229 ? 0.104 -13.786 -11.992 1.00 97.50 229 VAL A C 1
ATOM 1742 O O . VAL A 1 229 ? 0.512 -12.684 -12.368 1.00 97.50 229 VAL A O 1
ATOM 1745 N N . ALA A 1 230 ? -0.714 -14.539 -12.727 1.00 97.62 230 ALA A N 1
ATOM 1746 C CA . ALA A 1 230 ? -1.287 -14.070 -13.980 1.00 97.62 230 ALA A CA 1
ATOM 1747 C C . ALA A 1 230 ? -2.120 -12.805 -13.730 1.00 97.62 230 ALA A C 1
ATOM 1749 O O . ALA A 1 230 ? -2.993 -12.785 -12.859 1.00 97.62 230 ALA A O 1
ATOM 1750 N N . GLN A 1 231 ? -1.856 -11.745 -14.494 1.00 95.38 231 GLN A N 1
ATOM 1751 C CA . GLN A 1 231 ? -2.645 -10.527 -14.379 1.00 95.38 231 GLN A CA 1
ATOM 1752 C C . GLN A 1 231 ? -3.984 -10.670 -15.106 1.00 95.38 231 GLN A C 1
ATOM 1754 O O . GLN A 1 231 ? -4.083 -11.312 -16.150 1.00 95.38 231 GLN A O 1
ATOM 1759 N N . ASN A 1 232 ? -5.005 -10.006 -14.577 1.00 95.75 232 ASN A N 1
ATOM 1760 C CA . ASN A 1 232 ? -6.295 -9.817 -15.228 1.00 95.75 232 ASN A CA 1
ATOM 1761 C C . ASN A 1 232 ? -6.831 -8.410 -14.912 1.00 95.75 232 ASN A C 1
ATOM 1763 O O . ASN A 1 232 ? -6.242 -7.673 -14.112 1.00 95.75 232 ASN A O 1
ATOM 1767 N N . GLU A 1 233 ? -7.941 -8.034 -15.547 1.00 94.81 233 GLU A N 1
ATOM 1768 C CA . GLU A 1 233 ? -8.540 -6.704 -15.388 1.00 94.81 233 GLU A CA 1
ATOM 1769 C C . GLU A 1 233 ? -8.892 -6.388 -13.926 1.00 94.81 233 GLU A C 1
ATOM 1771 O O . GLU A 1 233 ? -8.628 -5.278 -13.458 1.00 94.81 233 GLU A O 1
ATOM 1776 N N . ASP A 1 234 ? -9.396 -7.371 -13.175 1.00 95.00 234 ASP A N 1
ATOM 1777 C CA . ASP A 1 234 ? -9.785 -7.205 -11.772 1.00 95.00 234 ASP A CA 1
ATOM 1778 C C . ASP A 1 234 ? -8.581 -6.940 -10.857 1.00 95.00 234 ASP A C 1
ATOM 1780 O O . ASP A 1 234 ? -8.619 -6.024 -10.027 1.00 95.00 234 ASP A O 1
ATOM 1784 N N . ILE A 1 235 ? -7.488 -7.692 -11.031 1.00 94.81 235 ILE A N 1
ATOM 1785 C CA . ILE A 1 235 ? -6.234 -7.513 -10.286 1.00 94.81 235 ILE A CA 1
ATOM 1786 C C . ILE A 1 235 ? -5.664 -6.124 -10.568 1.00 94.81 235 ILE A C 1
ATOM 1788 O O . ILE A 1 235 ? -5.317 -5.395 -9.636 1.00 94.81 235 ILE A O 1
ATOM 1792 N N . ILE A 1 236 ? -5.618 -5.713 -11.838 1.00 95.94 236 ILE A N 1
ATOM 1793 C CA . ILE A 1 236 ? -5.077 -4.404 -12.219 1.00 95.94 236 ILE A CA 1
ATOM 1794 C C . ILE A 1 236 ? -5.953 -3.266 -11.703 1.00 95.94 236 ILE A C 1
ATOM 1796 O O . ILE A 1 236 ? -5.426 -2.288 -11.166 1.00 95.94 236 ILE A O 1
ATOM 1800 N N . ALA A 1 237 ? -7.278 -3.393 -11.778 1.00 95.25 237 ALA A N 1
ATOM 1801 C CA . ALA A 1 237 ? -8.194 -2.423 -11.188 1.00 95.25 237 ALA A CA 1
ATOM 1802 C C . ALA A 1 237 ? -8.006 -2.326 -9.666 1.00 95.25 237 ALA A C 1
ATOM 1804 O O . ALA A 1 237 ? -7.964 -1.223 -9.114 1.00 95.25 237 ALA A O 1
ATOM 1805 N N . SER A 1 238 ? -7.834 -3.465 -8.990 1.00 95.12 238 SER A N 1
ATOM 1806 C CA . SER A 1 238 ? -7.567 -3.514 -7.554 1.00 95.12 238 SER A CA 1
ATOM 1807 C C . SER A 1 238 ? -6.239 -2.852 -7.188 1.00 95.12 238 SER A C 1
ATOM 1809 O O . SER A 1 238 ? -6.185 -2.058 -6.253 1.00 95.12 238 SER A O 1
ATOM 1811 N N . TYR A 1 239 ? -5.170 -3.111 -7.940 1.00 95.81 239 TYR A N 1
ATOM 1812 C CA . TYR A 1 239 ? -3.856 -2.521 -7.677 1.00 95.81 239 TYR A CA 1
ATOM 1813 C C . TYR A 1 239 ? -3.827 -1.026 -7.980 1.00 95.81 239 TYR A C 1
ATOM 1815 O O . TYR A 1 239 ? -3.207 -0.274 -7.236 1.00 95.81 239 TYR A O 1
ATOM 1823 N N . ARG A 1 240 ? -4.555 -0.560 -9.004 1.00 94.56 240 ARG A N 1
ATOM 1824 C CA . ARG A 1 240 ? -4.738 0.879 -9.253 1.00 94.56 240 ARG A CA 1
ATOM 1825 C C . ARG A 1 240 ? -5.444 1.563 -8.079 1.00 94.56 240 ARG A C 1
ATOM 1827 O O . ARG A 1 240 ? -4.998 2.632 -7.669 1.00 94.56 240 ARG A O 1
ATOM 1834 N N . ARG A 1 241 ? -6.492 0.950 -7.508 1.00 94.69 241 ARG A N 1
ATOM 1835 C CA . ARG A 1 241 ? -7.165 1.467 -6.298 1.00 94.69 241 ARG A CA 1
ATOM 1836 C C . ARG A 1 241 ? -6.226 1.490 -5.093 1.00 94.69 241 ARG A C 1
ATOM 1838 O O . ARG A 1 241 ? -6.103 2.526 -4.447 1.00 94.69 241 ARG A O 1
ATOM 1845 N N . ASN A 1 242 ? -5.518 0.388 -4.841 1.00 95.69 242 ASN A N 1
ATOM 1846 C CA . ASN A 1 242 ? -4.560 0.290 -3.740 1.00 95.69 242 ASN A CA 1
ATOM 1847 C C . ASN A 1 242 ? -3.435 1.323 -3.871 1.00 95.69 242 ASN A C 1
ATOM 1849 O O . ASN A 1 242 ? -3.086 1.977 -2.894 1.00 95.69 242 ASN A O 1
ATOM 1853 N N . TRP A 1 243 ? -2.906 1.508 -5.083 1.00 93.19 243 TRP A N 1
ATOM 1854 C CA . TRP A 1 243 ? -1.887 2.510 -5.376 1.00 93.19 243 TRP A CA 1
ATOM 1855 C C . TRP A 1 243 ? -2.392 3.928 -5.107 1.00 93.19 243 TRP A C 1
ATOM 1857 O O . TRP A 1 243 ? -1.732 4.688 -4.405 1.00 93.19 243 TRP A O 1
ATOM 1867 N N . GLN A 1 244 ? -3.585 4.272 -5.602 1.00 91.62 244 GLN A N 1
ATOM 1868 C CA . GLN A 1 244 ? -4.203 5.578 -5.350 1.00 91.62 244 GLN A CA 1
ATOM 1869 C C . GLN A 1 244 ? -4.387 5.836 -3.854 1.00 91.62 244 GLN A C 1
ATOM 1871 O O . GLN A 1 244 ? -3.971 6.880 -3.361 1.00 91.62 244 GLN A O 1
ATOM 1876 N N . PHE A 1 245 ? -4.937 4.869 -3.120 1.00 94.50 245 PHE A N 1
ATOM 1877 C CA . PHE A 1 245 ? -5.110 4.999 -1.677 1.00 94.50 245 PHE A CA 1
ATOM 1878 C C . PHE A 1 245 ? -3.764 5.122 -0.947 1.00 94.50 245 PHE A C 1
ATOM 1880 O O . PHE A 1 245 ? -3.610 5.991 -0.092 1.00 94.50 245 PHE A O 1
ATOM 1887 N N . SER A 1 246 ? -2.754 4.339 -1.348 1.00 92.56 246 SER A N 1
ATOM 1888 C CA . SER A 1 246 ? -1.390 4.469 -0.825 1.00 92.56 246 SER A CA 1
ATOM 1889 C C . SER A 1 246 ? -0.813 5.862 -1.064 1.00 92.56 246 SER A C 1
ATOM 1891 O O . SER A 1 246 ? -0.030 6.339 -0.245 1.00 92.56 246 SER A O 1
ATOM 1893 N N . MET A 1 247 ? -1.186 6.516 -2.170 1.00 89.50 247 MET A N 1
ATOM 1894 C CA . MET A 1 247 ? -0.743 7.872 -2.471 1.00 89.50 247 MET A CA 1
ATOM 1895 C C . MET A 1 247 ? -1.410 8.944 -1.610 1.00 89.50 247 MET A C 1
ATOM 1897 O O . MET A 1 247 ? -0.765 9.951 -1.312 1.00 89.50 247 MET A O 1
ATOM 1901 N N . SER A 1 248 ? -2.636 8.701 -1.152 1.00 92.12 248 SER A N 1
ATOM 1902 C CA . SER A 1 248 ? -3.381 9.592 -0.255 1.00 92.12 248 SER A CA 1
ATOM 1903 C C . SER A 1 248 ? -2.970 9.471 1.221 1.00 92.12 248 SER A C 1
ATOM 1905 O O . SER A 1 248 ? -3.351 10.314 2.036 1.00 92.12 248 SER A O 1
ATOM 1907 N N . LEU A 1 249 ? -2.214 8.433 1.600 1.00 94.00 249 LEU A N 1
ATOM 1908 C CA . LEU A 1 249 ? -1.735 8.260 2.975 1.00 94.00 249 LEU A CA 1
ATOM 1909 C C . LEU A 1 249 ? -0.672 9.307 3.346 1.00 94.00 249 LEU A C 1
ATOM 1911 O O . LEU A 1 249 ? 0.002 9.840 2.456 1.00 94.00 249 LEU A O 1
ATOM 1915 N N . PRO A 1 250 ? -0.487 9.596 4.648 1.00 92.69 250 PRO A N 1
ATOM 1916 C CA . PRO A 1 250 ? 0.611 10.434 5.115 1.00 92.69 250 PRO A CA 1
ATOM 1917 C C . PRO A 1 250 ? 1.981 9.892 4.682 1.00 92.69 250 PRO A C 1
ATOM 1919 O O . PRO A 1 250 ? 2.152 8.705 4.405 1.00 92.69 250 PRO A O 1
ATOM 1922 N N . GLU A 1 251 ? 2.980 10.771 4.618 1.00 90.25 251 GLU A N 1
ATOM 1923 C CA . GLU A 1 251 ? 4.366 10.338 4.424 1.00 90.25 251 GLU A CA 1
ATOM 1924 C C . GLU A 1 251 ? 4.928 9.725 5.706 1.00 90.25 251 GLU A C 1
ATOM 1926 O O . GLU A 1 251 ? 4.685 10.234 6.801 1.00 90.25 251 GLU A O 1
ATOM 1931 N N . ASN A 1 252 ? 5.742 8.677 5.566 1.00 88.31 252 ASN A N 1
ATOM 1932 C CA . ASN A 1 252 ? 6.491 8.124 6.692 1.00 88.31 252 ASN A CA 1
ATOM 1933 C C . ASN A 1 252 ? 7.518 9.161 7.169 1.00 88.31 252 ASN A C 1
ATOM 1935 O O . ASN A 1 252 ? 8.317 9.645 6.365 1.00 88.31 252 ASN A O 1
ATOM 1939 N N . SER A 1 253 ? 7.526 9.520 8.454 1.00 87.38 253 SER A N 1
ATOM 1940 C CA . SER A 1 253 ? 8.516 10.477 8.965 1.00 87.38 253 SER A CA 1
ATOM 1941 C C . SER A 1 253 ? 9.930 9.909 8.824 1.00 87.38 253 SER A C 1
ATOM 1943 O O . SER A 1 253 ? 10.186 8.785 9.249 1.00 87.38 253 SER A O 1
ATOM 1945 N N . ILE A 1 254 ? 10.860 10.691 8.262 1.00 85.75 254 ILE A N 1
ATOM 1946 C CA . ILE A 1 254 ? 12.275 10.292 8.154 1.00 85.75 254 ILE A CA 1
ATOM 1947 C C . ILE A 1 254 ? 12.850 10.028 9.548 1.00 85.75 254 ILE A C 1
ATOM 1949 O O . ILE A 1 254 ? 13.552 9.043 9.746 1.00 85.75 254 ILE A O 1
ATOM 1953 N N . GLU A 1 255 ? 12.498 10.865 10.525 1.00 86.81 255 GLU A N 1
ATOM 1954 C CA . GLU A 1 255 ? 12.928 10.721 11.917 1.00 86.81 255 GLU A CA 1
ATOM 1955 C C . GLU A 1 255 ? 12.428 9.397 12.505 1.00 86.81 255 GLU A C 1
ATOM 1957 O O . GLU A 1 255 ? 13.212 8.646 13.075 1.00 86.81 255 GLU A O 1
ATOM 1962 N N . GLN A 1 256 ? 11.152 9.054 12.294 1.00 85.69 256 GLN A N 1
ATOM 1963 C CA . GLN A 1 256 ? 10.608 7.774 12.757 1.00 85.69 256 GLN A CA 1
ATOM 1964 C C . GLN A 1 256 ? 11.222 6.585 12.018 1.00 85.69 256 GLN A C 1
ATOM 1966 O O . GLN A 1 256 ? 11.472 5.563 12.635 1.00 85.69 256 GLN A O 1
ATOM 1971 N N . MET A 1 257 ? 11.475 6.689 10.712 1.00 89.25 257 MET A N 1
ATOM 1972 C CA . MET A 1 257 ? 12.091 5.593 9.958 1.00 89.25 257 MET A CA 1
ATOM 1973 C C . MET A 1 257 ? 13.559 5.390 10.343 1.00 89.25 257 MET A C 1
ATOM 1975 O O . MET A 1 257 ? 14.034 4.258 10.364 1.00 89.25 257 MET A O 1
ATOM 1979 N N . SER A 1 258 ? 14.263 6.465 10.709 1.00 87.75 258 SER A N 1
ATOM 1980 C CA . SER A 1 258 ? 15.667 6.404 11.122 1.00 87.75 258 SER A CA 1
ATOM 1981 C C . SER A 1 258 ? 15.895 5.575 12.389 1.00 87.75 258 SER A 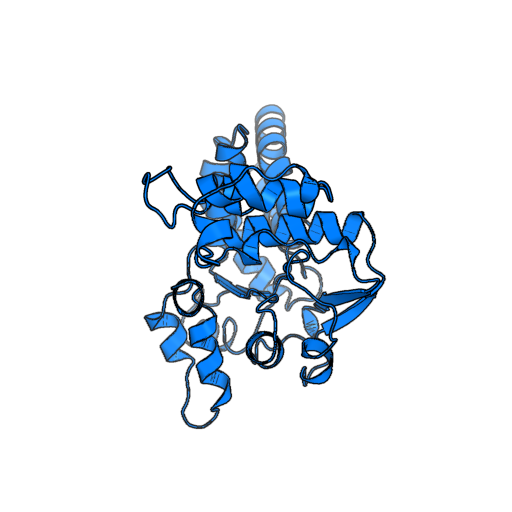C 1
ATOM 1983 O O . SER A 1 258 ? 16.962 4.987 12.531 1.00 87.75 258 SER A O 1
ATOM 1985 N N . THR A 1 259 ? 14.898 5.448 13.274 1.00 88.56 259 THR A N 1
ATOM 1986 C CA . THR A 1 259 ? 15.021 4.626 14.492 1.00 88.56 259 THR A CA 1
ATOM 1987 C C . THR A 1 259 ? 15.057 3.127 14.200 1.00 88.56 259 THR A C 1
ATOM 1989 O O . THR A 1 259 ? 15.514 2.356 15.041 1.00 88.56 259 THR A O 1
ATOM 1992 N N . PHE A 1 260 ? 14.602 2.709 13.016 1.00 86.88 260 PHE A N 1
ATOM 1993 C CA . PHE A 1 260 ? 14.655 1.321 12.558 1.00 86.88 260 PHE A CA 1
ATOM 1994 C C . PHE A 1 260 ? 15.928 1.010 11.752 1.00 86.88 260 PHE A C 1
ATOM 1996 O O . PHE A 1 260 ? 16.127 -0.138 11.351 1.00 86.88 260 PHE A O 1
ATOM 2003 N N . VAL A 1 261 ? 16.785 2.007 11.497 1.00 88.44 261 VAL A N 1
ATOM 2004 C CA . VAL A 1 261 ? 18.064 1.827 10.799 1.00 88.44 261 VAL A CA 1
ATOM 2005 C C . VAL A 1 261 ? 19.135 1.414 11.806 1.00 88.44 261 VAL A C 1
ATOM 2007 O O . VAL A 1 261 ? 19.365 2.094 12.802 1.00 88.44 261 VAL A O 1
ATOM 2010 N N . THR A 1 262 ? 19.818 0.305 11.533 1.00 85.88 262 THR A N 1
ATOM 2011 C CA . THR A 1 262 ? 20.858 -0.257 12.408 1.00 85.88 262 THR A CA 1
ATOM 2012 C C . THR A 1 262 ? 22.130 -0.540 11.619 1.00 85.88 262 THR A C 1
ATOM 2014 O O . THR A 1 262 ? 22.049 -1.095 10.522 1.00 85.88 262 THR A O 1
ATOM 2017 N N . GLU A 1 263 ? 23.302 -0.257 12.193 1.00 83.44 263 GLU A N 1
ATOM 2018 C CA . GLU A 1 263 ? 24.601 -0.530 11.549 1.00 83.44 263 GLU A CA 1
ATOM 2019 C C . GLU A 1 263 ? 24.820 -2.025 11.255 1.00 83.44 263 GLU A C 1
ATOM 2021 O O . GLU A 1 263 ? 25.417 -2.381 10.241 1.00 83.44 263 GLU A O 1
ATOM 2026 N N . GLU A 1 264 ? 24.278 -2.905 12.101 1.00 84.12 264 GLU A N 1
ATOM 2027 C CA . GLU A 1 264 ? 24.396 -4.365 11.979 1.00 84.12 264 GLU A CA 1
ATOM 2028 C C . GLU A 1 264 ? 23.635 -4.941 10.774 1.00 84.12 264 GLU A C 1
ATOM 2030 O O . GLU A 1 264 ? 23.966 -6.020 10.283 1.00 84.12 264 GLU A O 1
ATOM 2035 N N . ASN A 1 265 ? 22.632 -4.217 10.271 1.00 82.25 265 ASN A N 1
ATOM 2036 C CA . ASN A 1 265 ? 21.847 -4.611 9.108 1.00 82.25 265 ASN A CA 1
ATOM 2037 C C . ASN A 1 265 ? 21.857 -3.489 8.059 1.00 82.25 265 ASN A C 1
ATOM 2039 O O . ASN A 1 265 ? 20.954 -2.650 8.052 1.00 82.25 265 ASN A O 1
ATOM 2043 N N . PRO A 1 266 ? 22.814 -3.487 7.116 1.00 82.44 266 PRO A N 1
ATOM 2044 C CA . PRO A 1 266 ? 22.915 -2.451 6.090 1.00 82.44 266 PRO A CA 1
ATOM 2045 C C . PRO A 1 266 ? 21.658 -2.291 5.223 1.00 82.44 266 PRO A C 1
ATOM 2047 O O . PRO A 1 266 ? 21.407 -1.194 4.722 1.00 82.44 266 PRO A O 1
ATOM 2050 N N . ILE A 1 267 ? 20.846 -3.347 5.076 1.00 84.00 267 ILE A N 1
ATOM 2051 C CA . ILE A 1 267 ? 19.585 -3.324 4.313 1.00 84.00 267 ILE A CA 1
ATOM 2052 C C . ILE A 1 267 ? 18.555 -2.405 4.987 1.00 84.00 267 ILE A C 1
ATOM 2054 O O . ILE A 1 267 ? 17.741 -1.795 4.297 1.00 84.00 267 ILE A O 1
ATOM 2058 N N . SER A 1 268 ? 18.636 -2.219 6.310 1.00 86.94 268 SER A N 1
ATOM 2059 C CA . SER A 1 268 ? 17.741 -1.328 7.060 1.00 86.94 268 SER A CA 1
ATOM 2060 C C . SER A 1 268 ? 17.786 0.135 6.596 1.00 86.94 268 SER A C 1
ATOM 2062 O O . SER A 1 268 ? 16.796 0.845 6.746 1.00 86.94 268 SER A O 1
ATOM 2064 N N . ASN A 1 269 ? 18.856 0.581 5.919 1.00 87.12 269 ASN A N 1
ATOM 2065 C CA . ASN A 1 269 ? 18.892 1.897 5.259 1.00 87.12 269 ASN A CA 1
ATOM 2066 C C . ASN A 1 269 ? 17.757 2.076 4.236 1.00 87.12 269 ASN A C 1
ATOM 2068 O O . ASN A 1 269 ? 17.301 3.193 3.993 1.00 87.12 269 ASN A O 1
ATOM 2072 N N . GLY A 1 270 ? 17.248 0.978 3.671 1.00 86.31 270 GLY A N 1
ATOM 2073 C CA . GLY A 1 270 ? 16.085 0.991 2.792 1.00 86.31 270 GLY A CA 1
ATOM 2074 C C . GLY A 1 270 ? 14.787 1.449 3.455 1.00 86.31 270 GLY A C 1
ATOM 2075 O O . GLY A 1 270 ? 13.843 1.776 2.737 1.00 86.31 270 GLY A O 1
ATOM 2076 N N . TYR A 1 271 ? 14.725 1.544 4.787 1.00 90.25 271 TYR A N 1
ATOM 2077 C CA . TYR A 1 271 ? 13.589 2.153 5.484 1.00 90.25 271 TYR A CA 1
ATOM 2078 C C . TYR A 1 271 ? 13.496 3.664 5.250 1.00 90.25 271 TYR A C 1
ATOM 2080 O O . TYR A 1 271 ? 12.402 4.225 5.222 1.00 90.25 271 TYR A O 1
ATOM 2088 N N . LEU A 1 272 ? 14.617 4.334 4.966 1.00 87.19 272 LEU A N 1
ATOM 2089 C CA . LEU A 1 272 ? 14.596 5.741 4.555 1.00 87.19 272 LEU A CA 1
ATOM 2090 C C . LEU A 1 272 ? 13.923 5.914 3.183 1.00 87.19 272 LEU A C 1
ATOM 2092 O O . LEU A 1 272 ? 13.250 6.916 2.946 1.00 87.19 272 LEU A O 1
ATOM 2096 N N . MET A 1 273 ? 14.001 4.891 2.321 1.00 83.75 273 MET A N 1
ATOM 2097 C CA . MET A 1 273 ? 13.280 4.823 1.042 1.00 83.75 273 MET A CA 1
ATOM 2098 C C . MET A 1 273 ? 11.789 4.485 1.202 1.00 83.75 273 MET A C 1
ATOM 2100 O O . MET A 1 273 ? 11.106 4.207 0.223 1.00 83.75 273 MET A O 1
ATOM 2104 N N . MET A 1 274 ? 11.246 4.511 2.418 1.00 88.25 274 MET A N 1
ATOM 2105 C CA . MET A 1 274 ? 9.799 4.432 2.635 1.00 88.25 274 MET A CA 1
ATOM 2106 C C . MET A 1 274 ? 9.152 5.819 2.609 1.00 88.25 274 MET A C 1
ATOM 2108 O O . MET A 1 274 ? 7.943 5.926 2.428 1.00 88.25 274 MET A O 1
ATOM 2112 N N . ASN A 1 275 ? 9.922 6.898 2.768 1.00 86.81 275 ASN A N 1
ATOM 2113 C CA . ASN A 1 275 ? 9.413 8.254 2.587 1.00 86.81 275 ASN A CA 1
ATOM 2114 C C . ASN A 1 275 ? 9.468 8.630 1.101 1.00 86.81 275 ASN A C 1
ATOM 2116 O O . ASN A 1 275 ? 10.553 8.722 0.528 1.00 86.81 275 ASN A O 1
ATOM 2120 N N . ARG A 1 276 ? 8.313 8.901 0.481 1.00 77.19 276 ARG A N 1
ATOM 2121 C CA . ARG A 1 276 ? 8.229 9.160 -0.967 1.00 77.19 276 ARG A CA 1
ATOM 2122 C C . ARG A 1 276 ? 9.005 10.380 -1.419 1.00 77.19 276 ARG A C 1
ATOM 2124 O O . ARG A 1 276 ? 9.479 10.422 -2.550 1.00 77.19 276 ARG A O 1
ATOM 2131 N N . ARG A 1 277 ? 9.216 11.350 -0.533 1.00 73.50 277 ARG A N 1
ATOM 2132 C CA . ARG A 1 277 ? 10.011 12.542 -0.840 1.00 73.50 277 ARG A CA 1
ATOM 2133 C C . ARG A 1 277 ? 11.494 12.243 -1.019 1.00 73.50 277 ARG A C 1
ATOM 2135 O O . ARG A 1 277 ? 12.177 13.084 -1.572 1.00 73.50 277 ARG A O 1
ATOM 2142 N N . VAL A 1 278 ? 11.989 11.090 -0.570 1.00 64.69 278 VAL A N 1
ATOM 2143 C CA . VAL A 1 278 ? 13.411 10.724 -0.683 1.00 64.69 278 VAL A CA 1
ATOM 2144 C C . VAL A 1 278 ? 13.776 10.257 -2.100 1.00 64.69 278 VAL A C 1
ATOM 2146 O O . VAL A 1 278 ? 14.936 10.342 -2.483 1.00 64.69 278 VAL A O 1
ATOM 2149 N N . TYR A 1 279 ? 12.804 9.795 -2.896 1.00 58.72 279 TYR A N 1
ATOM 2150 C CA . TYR A 1 279 ? 13.021 9.317 -4.274 1.00 58.72 279 TYR A CA 1
ATOM 2151 C C . TYR A 1 279 ? 12.187 10.044 -5.338 1.00 58.72 279 TYR A C 1
ATOM 2153 O O . TYR A 1 279 ? 12.469 9.897 -6.524 1.00 58.72 279 TYR A O 1
ATOM 2161 N N . HIS A 1 280 ? 11.181 10.834 -4.946 1.00 50.16 280 HIS A N 1
ATOM 2162 C CA . HIS A 1 280 ? 10.465 11.751 -5.845 1.00 50.16 280 HIS A CA 1
ATOM 2163 C C . HIS A 1 280 ? 11.001 13.198 -5.815 1.00 50.16 280 HIS A C 1
ATOM 2165 O O . HIS A 1 280 ? 10.383 14.070 -6.429 1.00 50.16 280 HIS A O 1
ATOM 2171 N N . SER A 1 281 ? 12.098 13.465 -5.092 1.00 35.88 281 SER A N 1
ATOM 2172 C CA . SER A 1 281 ? 12.810 14.756 -5.082 1.00 35.88 281 SER A CA 1
ATOM 2173 C C . SER A 1 281 ? 13.717 14.945 -6.288 1.00 35.88 281 SER A C 1
ATOM 2175 O O . SER A 1 281 ? 14.474 13.990 -6.572 1.00 35.88 281 SER A O 1
#

Foldseek 3Di:
DVLVVDDDCPVDPQNLVVCCVQQVVCVQVVNNVPRDPDVCVVVVHHHPPNLVSFFCLVVDFKDKDFQQLLDQVLQQQQVPQPLSQKAKDWAQLLLLLVLLLVVCVVVPADCPVVVVCSVVLSVQLLVCVVPCSCVQDQWNLRSSVVSVVVSCVVVPDDPVSVVSNCSNCVSSSVLRVHFGWHFHCLQAVVLCVVPPSRHIIMGIAGNNRRDNPPCSSCVRRPRSRMDMDGDDPVNNVNRNSNVVSSVSGDFDDLVVLVVQDDPVRNSSVSSSVNGVVVPSD

Secondary structure (DSSP, 8-state):
-HHHHS-----STT-HHHHIIIIIHHHHTT-GGG----HHHHTT---TTGGGG---GGG-SEEEEE-GGG----SHHHHT-TT----EEEE-HHHHHHHHHHHHHHTT---HHHHHHHHHHHHHHHHHHHHHTTSS--BHHHHHHHHHHHHHHHH---HHHHHHHHHHHHHHHHHHTT-B-B--IIIIIHHHHHSTT---EEEE---TTT-----HHHHT-TT--EEEEE--HHHHHHHHHHHHHHHHSPPPPHHHHHTT-BTTBGGGGGGGGGSGGGT--

Radius of gyration: 20.91 Å; chains: 1; bounding box: 57×44×61 Å

pLDDT: mean 88.98, std 11.32, range [35.88, 98.06]